Protein AF-A0A8H5NV91-F1 (afdb_monomer_lite)

InterPro domains:
  IPR046497 Domain of unknown function DUF6590 [PF20233] (228-285)

pLDDT: mean 72.72, std 14.5, range [35.34, 96.5]

Organism: Gibberella subglutinans (NCBI:txid42677)

Sequence (293 aa):
MDPLVAHYLVSAKGTTKQQRRLHEEIRGCEDMLLQLKDILENERPDPTRALRISLLEGPHSPFKRFETLFESIKVKLDPKKGVTNVFSSLAWPFNEKDVNELISAIQREKDLLQLALENDSRHPLKGFIQTAEENHKRLIELMQNLKHDSDHQKDQLKRLSTSLQTTQDIVFGSLDNLGNAQTADQRRKILDWITPMNFTSDQEDHLKRLQPGTGQWLLESDQFQGWVRGSEPELGLAPIRVALHEPDDIIREESRVNYSRLVTVEYNIKVLSIGRVLSEDWDIVTDAVDKYW

Structure (mmCIF, N/CA/C/O backbone):
data_AF-A0A8H5NV91-F1
#
_entry.id   AF-A0A8H5NV91-F1
#
loop_
_atom_site.group_PDB
_atom_site.id
_atom_site.type_symbol
_atom_site.label_atom_id
_atom_site.label_alt_id
_atom_site.label_comp_id
_atom_site.label_asym_id
_atom_site.label_entity_id
_atom_site.label_seq_id
_atom_site.pdbx_PDB_ins_code
_atom_site.Cartn_x
_atom_site.Cartn_y
_atom_site.Cartn_z
_atom_site.occupancy
_atom_site.B_iso_or_equiv
_atom_site.auth_seq_id
_atom_site.auth_comp_id
_atom_site.auth_asym_id
_atom_site.auth_atom_id
_atom_site.pdbx_PDB_model_num
ATOM 1 N N . MET A 1 1 ? 17.818 -9.021 -45.376 1.00 44.22 1 MET A N 1
ATOM 2 C CA . MET A 1 1 ? 16.644 -8.958 -44.475 1.00 44.22 1 MET A CA 1
ATOM 3 C C . MET A 1 1 ? 15.641 -10.032 -44.867 1.00 44.22 1 MET A C 1
ATOM 5 O O . MET A 1 1 ? 15.599 -10.385 -46.037 1.00 44.22 1 MET A O 1
ATOM 9 N N . ASP A 1 2 ? 14.866 -10.558 -43.917 1.00 40.88 2 ASP A N 1
ATOM 10 C CA . ASP A 1 2 ? 13.765 -11.484 -44.217 1.00 40.88 2 ASP A CA 1
ATOM 11 C C . ASP A 1 2 ? 12.698 -10.730 -45.047 1.00 40.88 2 ASP A C 1
ATOM 13 O O . ASP A 1 2 ? 12.225 -9.682 -44.589 1.00 40.88 2 ASP A O 1
ATOM 17 N N . PRO A 1 3 ? 12.343 -11.172 -46.271 1.00 47.53 3 PRO A N 1
ATOM 18 C CA . PRO A 1 3 ? 11.404 -10.462 -47.153 1.00 47.53 3 PRO A CA 1
ATOM 19 C C . PRO A 1 3 ? 10.033 -10.212 -46.508 1.00 47.53 3 PRO A C 1
ATOM 21 O O . PRO A 1 3 ? 9.326 -9.278 -46.890 1.00 47.53 3 PRO A O 1
ATOM 24 N N . LEU A 1 4 ? 9.687 -10.988 -45.478 1.00 43.22 4 LEU A N 1
ATOM 25 C CA . LEU A 1 4 ? 8.492 -10.796 -44.661 1.00 43.22 4 LEU A CA 1
ATOM 26 C C . LEU A 1 4 ? 8.507 -9.486 -43.861 1.00 43.22 4 LEU A C 1
ATOM 28 O O . LEU A 1 4 ? 7.471 -8.834 -43.759 1.00 43.22 4 LEU A O 1
ATOM 32 N N . VAL A 1 5 ? 9.664 -9.054 -43.348 1.00 48.56 5 VAL A N 1
ATOM 33 C CA . VAL A 1 5 ? 9.791 -7.808 -42.568 1.00 48.56 5 VAL A CA 1
ATOM 34 C C . VAL A 1 5 ? 9.630 -6.589 -43.476 1.00 48.56 5 VAL A C 1
ATOM 36 O O . VAL A 1 5 ? 8.899 -5.660 -43.140 1.00 48.56 5 VAL A O 1
ATOM 39 N N . ALA A 1 6 ? 10.241 -6.616 -44.664 1.00 51.38 6 ALA A N 1
ATOM 40 C CA . ALA A 1 6 ? 10.090 -5.557 -45.661 1.00 51.38 6 ALA A CA 1
ATOM 41 C C . ALA A 1 6 ? 8.644 -5.467 -46.181 1.00 51.38 6 ALA A C 1
ATOM 43 O O . ALA A 1 6 ? 8.077 -4.379 -46.262 1.00 51.38 6 ALA A O 1
ATOM 44 N N . HIS A 1 7 ? 8.007 -6.611 -46.459 1.00 52.12 7 HIS A N 1
ATOM 45 C CA . HIS A 1 7 ? 6.606 -6.644 -46.873 1.00 52.12 7 HIS A CA 1
ATOM 46 C C . HIS A 1 7 ? 5.677 -6.121 -45.768 1.00 52.12 7 HIS A C 1
ATOM 48 O O . HIS A 1 7 ? 4.779 -5.330 -46.054 1.00 52.12 7 HIS A O 1
ATOM 54 N N . TYR A 1 8 ? 5.911 -6.492 -44.504 1.00 52.88 8 TYR A N 1
ATOM 55 C CA . TYR A 1 8 ? 5.124 -6.031 -43.353 1.00 52.88 8 TYR A CA 1
ATOM 56 C C . TYR A 1 8 ? 5.252 -4.515 -43.116 1.00 52.88 8 TYR A C 1
ATOM 58 O O . TYR A 1 8 ? 4.252 -3.850 -42.852 1.00 52.88 8 TYR A O 1
ATOM 66 N N . LEU A 1 9 ? 6.446 -3.938 -43.307 1.00 52.91 9 LEU A N 1
ATOM 67 C CA . LEU A 1 9 ? 6.667 -2.485 -43.238 1.00 52.91 9 LEU A CA 1
ATOM 68 C C . LEU A 1 9 ? 5.925 -1.709 -44.340 1.00 52.91 9 LEU A C 1
ATOM 70 O O . LEU A 1 9 ? 5.506 -0.576 -44.116 1.00 52.91 9 LEU A O 1
ATOM 74 N N . VAL A 1 10 ? 5.743 -2.314 -45.517 1.00 53.94 10 VAL A N 1
ATOM 75 C CA . VAL A 1 10 ? 5.060 -1.694 -46.666 1.00 53.94 10 VAL A CA 1
ATOM 76 C C . VAL A 1 10 ? 3.535 -1.865 -46.608 1.00 53.94 10 VAL A C 1
ATOM 78 O O . VAL A 1 10 ? 2.805 -1.009 -47.104 1.00 53.94 10 VAL A O 1
ATOM 81 N N . SER A 1 11 ? 3.036 -2.948 -46.001 1.00 49.34 11 SER A N 1
ATOM 82 C CA . SER A 1 11 ? 1.611 -3.327 -46.026 1.00 49.34 11 SER A CA 1
ATOM 83 C C . SER A 1 11 ? 0.806 -2.945 -44.771 1.00 49.34 11 SER A C 1
ATOM 85 O O . SER A 1 11 ? -0.414 -3.132 -44.750 1.00 49.34 11 SER A O 1
ATOM 87 N N . ALA A 1 12 ? 1.435 -2.346 -43.751 1.00 52.53 12 ALA A N 1
ATOM 88 C CA . ALA A 1 12 ? 0.741 -1.844 -42.566 1.00 52.53 12 ALA A CA 1
ATOM 89 C C . ALA A 1 12 ? -0.186 -0.649 -42.899 1.00 52.53 12 ALA A C 1
ATOM 91 O O . ALA A 1 12 ? 0.246 0.402 -43.375 1.00 52.53 12 ALA A O 1
ATOM 92 N N . LYS A 1 13 ? -1.495 -0.801 -42.658 1.00 44.31 13 LYS A N 1
ATOM 93 C CA . LYS A 1 13 ? -2.518 0.190 -43.031 1.00 44.31 13 LYS A CA 1
ATOM 94 C C . LYS A 1 13 ? -2.582 1.324 -41.997 1.00 44.31 13 LYS A C 1
ATOM 96 O O . LYS A 1 13 ? -3.138 1.148 -40.919 1.00 44.31 13 LYS A O 1
ATOM 101 N N . GLY A 1 14 ? -2.030 2.486 -42.354 1.00 50.19 14 GLY A N 1
ATOM 102 C CA . GLY A 1 14 ? -2.015 3.702 -41.527 1.00 50.19 14 GLY A CA 1
ATOM 103 C C . GLY A 1 14 ? -0.612 4.292 -41.391 1.00 50.19 14 GLY A C 1
ATOM 104 O O . GLY A 1 14 ? -0.060 4.336 -40.297 1.00 50.19 14 GLY A O 1
ATOM 105 N N . THR A 1 15 ? -0.010 4.718 -42.504 1.00 52.94 15 THR A N 1
ATOM 106 C CA . THR A 1 15 ? 1.366 5.230 -42.516 1.00 52.94 15 THR A CA 1
ATOM 107 C C . THR A 1 15 ? 1.470 6.600 -41.862 1.00 52.94 15 THR A C 1
ATOM 109 O O . THR A 1 15 ? 1.206 7.628 -42.490 1.00 52.94 15 THR A O 1
ATOM 112 N N . THR A 1 16 ? 1.939 6.627 -40.617 1.00 67.44 16 THR A N 1
ATOM 113 C CA . THR A 1 16 ? 2.596 7.811 -40.070 1.00 67.44 16 THR A CA 1
ATOM 114 C C . THR A 1 16 ? 3.878 8.033 -40.879 1.00 67.44 16 THR A C 1
ATOM 116 O O . THR A 1 16 ? 4.630 7.100 -41.155 1.00 67.44 16 THR A O 1
ATOM 119 N N . LYS A 1 17 ? 4.144 9.273 -41.304 1.00 70.88 17 LYS A N 1
ATOM 120 C CA . LYS A 1 17 ? 5.344 9.704 -42.059 1.00 70.88 17 LYS A CA 1
ATOM 121 C C . LYS A 1 17 ? 6.667 9.090 -41.544 1.00 70.88 17 LYS A C 1
ATOM 123 O O . LYS A 1 17 ? 7.603 8.887 -42.310 1.00 70.88 17 LYS A O 1
ATOM 128 N N . GLN A 1 18 ? 6.717 8.771 -40.254 1.00 67.31 18 GLN A N 1
ATOM 129 C CA . GLN A 1 18 ? 7.830 8.150 -39.538 1.00 67.31 18 GLN A CA 1
ATOM 130 C C . GLN A 1 18 ? 8.119 6.697 -39.940 1.00 67.31 18 GLN A C 1
ATOM 132 O O . GLN A 1 18 ? 9.285 6.332 -40.030 1.00 67.31 18 GLN A O 1
ATOM 137 N N . GLN A 1 19 ? 7.100 5.883 -40.233 1.00 70.19 19 GLN A N 1
ATOM 138 C CA . GLN A 1 19 ? 7.288 4.497 -40.690 1.00 70.19 19 GLN A CA 1
ATOM 139 C C . GLN A 1 19 ? 8.027 4.448 -42.027 1.00 70.19 19 GLN A C 1
ATOM 141 O O . GLN A 1 19 ? 8.980 3.691 -42.196 1.00 70.19 19 GLN A O 1
ATOM 146 N N . ARG A 1 20 ? 7.615 5.315 -42.963 1.00 74.25 20 ARG A N 1
ATOM 147 C CA . ARG A 1 20 ? 8.262 5.451 -44.271 1.00 74.25 20 ARG A CA 1
ATOM 148 C C . ARG A 1 20 ? 9.712 5.898 -44.121 1.00 74.25 20 ARG A C 1
ATOM 150 O O . ARG A 1 20 ? 10.588 5.289 -44.718 1.00 74.25 20 ARG A O 1
ATOM 157 N N . ARG A 1 21 ? 9.956 6.902 -43.274 1.00 75.75 21 ARG A N 1
ATOM 158 C CA . ARG A 1 21 ? 11.303 7.411 -43.005 1.00 75.75 21 ARG A CA 1
ATOM 159 C C . ARG A 1 21 ? 12.211 6.335 -42.407 1.00 75.75 21 ARG A C 1
ATOM 161 O O . ARG A 1 21 ? 13.325 6.163 -42.872 1.00 75.75 21 ARG A O 1
ATOM 168 N N . LEU A 1 22 ? 11.731 5.568 -41.427 1.00 76.69 22 LEU A N 1
ATOM 169 C CA . LEU A 1 22 ? 12.494 4.452 -40.860 1.00 76.69 22 LEU A CA 1
ATOM 170 C C . LEU A 1 22 ? 12.813 3.388 -41.923 1.00 76.69 22 LEU A C 1
ATOM 172 O O . LEU A 1 22 ? 13.935 2.903 -41.983 1.00 76.69 22 LEU A O 1
ATOM 176 N N . HIS A 1 23 ? 11.854 3.049 -42.785 1.00 74.62 23 HIS A N 1
ATOM 177 C CA . HIS A 1 23 ? 12.073 2.097 -43.875 1.00 74.62 23 HIS A CA 1
ATOM 178 C C . HIS A 1 23 ? 13.105 2.596 -44.903 1.00 74.62 23 HIS A C 1
ATOM 180 O O . HIS A 1 23 ? 13.973 1.831 -45.317 1.00 74.62 23 HIS A O 1
ATOM 186 N N . GLU A 1 24 ? 13.050 3.876 -45.279 1.00 78.75 24 GLU A N 1
ATOM 187 C CA . GLU A 1 24 ? 14.053 4.522 -46.138 1.00 78.75 24 GLU A CA 1
ATOM 188 C C . GLU A 1 24 ? 15.449 4.477 -45.501 1.00 78.75 24 GLU A C 1
ATOM 190 O O . GLU A 1 24 ? 16.426 4.151 -46.176 1.00 78.75 24 GLU A O 1
ATOM 195 N N . GLU A 1 25 ? 15.544 4.707 -44.188 1.00 80.06 25 GLU A N 1
ATOM 196 C CA . GLU A 1 25 ? 16.813 4.600 -43.473 1.00 80.06 25 GLU A CA 1
ATOM 197 C C . GLU A 1 25 ? 17.365 3.173 -43.477 1.00 80.06 25 GLU A C 1
ATOM 199 O O . GLU A 1 25 ? 18.541 2.970 -43.776 1.00 80.06 25 GLU A O 1
ATOM 204 N N . ILE A 1 26 ? 16.526 2.173 -43.213 1.00 78.38 26 ILE A N 1
ATOM 205 C CA . ILE A 1 26 ? 16.949 0.769 -43.223 1.00 78.38 26 ILE A CA 1
ATOM 206 C C . ILE A 1 26 ? 17.407 0.343 -44.625 1.00 78.38 26 ILE A C 1
ATOM 208 O O . ILE A 1 26 ? 18.436 -0.317 -44.761 1.00 78.38 26 ILE A O 1
ATOM 212 N N . ARG A 1 27 ? 16.698 0.772 -45.674 1.00 77.31 27 ARG A N 1
ATOM 213 C CA . ARG A 1 27 ? 17.100 0.520 -47.063 1.00 77.31 27 ARG A CA 1
ATOM 214 C C . ARG A 1 27 ? 18.440 1.177 -47.394 1.00 77.31 27 ARG A C 1
ATOM 216 O O . ARG A 1 27 ? 19.311 0.535 -47.965 1.00 77.31 27 ARG A O 1
ATOM 223 N N . GLY A 1 28 ? 18.649 2.418 -46.956 1.00 79.12 28 GLY A N 1
ATOM 224 C CA . GLY A 1 28 ? 19.933 3.092 -47.137 1.00 79.12 28 GLY A CA 1
ATOM 225 C C . GLY A 1 28 ? 21.098 2.391 -46.422 1.00 79.12 28 GLY A C 1
ATOM 226 O O . GLY A 1 28 ? 22.226 2.474 -46.894 1.00 79.12 28 GLY A O 1
ATOM 227 N N . CYS A 1 29 ? 20.857 1.679 -45.310 1.00 76.06 29 CYS A N 1
ATOM 228 C CA . CYS A 1 29 ? 21.885 0.824 -44.700 1.00 76.06 29 CYS A CA 1
ATOM 229 C C . CYS A 1 29 ? 22.254 -0.344 -45.611 1.00 76.06 29 CYS A C 1
ATOM 231 O O . CYS A 1 29 ? 23.432 -0.641 -45.768 1.00 76.06 29 CYS A O 1
ATOM 233 N N . GLU A 1 30 ? 21.260 -1.012 -46.194 1.00 77.19 30 GLU A N 1
ATOM 234 C CA . GLU A 1 30 ? 21.478 -2.136 -47.106 1.00 77.19 30 GLU A CA 1
ATOM 235 C C . GLU A 1 30 ? 22.304 -1.709 -48.324 1.00 77.19 30 GLU A C 1
ATOM 237 O O . GLU A 1 30 ? 23.299 -2.360 -48.644 1.00 77.19 30 GLU A O 1
ATOM 242 N N . ASP A 1 31 ? 21.974 -0.561 -48.921 1.00 77.81 31 ASP A N 1
ATOM 243 C CA . ASP A 1 31 ? 22.723 0.002 -50.047 1.00 77.81 31 ASP A CA 1
ATOM 244 C C . ASP A 1 31 ? 24.189 0.304 -49.671 1.00 77.81 31 ASP A C 1
ATOM 246 O O . ASP A 1 31 ? 25.101 0.001 -50.443 1.00 77.81 31 ASP A O 1
ATOM 250 N N . MET A 1 32 ? 24.445 0.847 -48.473 1.00 75.50 32 MET A N 1
ATOM 251 C CA . MET A 1 32 ? 25.809 1.100 -47.981 1.00 75.50 32 MET A CA 1
ATOM 252 C C . MET A 1 32 ? 26.585 -0.188 -47.698 1.00 75.50 32 MET A C 1
ATOM 254 O O . MET A 1 32 ? 27.774 -0.263 -47.996 1.00 75.50 32 MET A O 1
ATOM 258 N N . LEU A 1 33 ? 25.934 -1.211 -47.139 1.00 76.06 33 LEU A N 1
ATOM 259 C CA . LEU A 1 33 ? 26.566 -2.505 -46.875 1.00 76.06 33 LEU A CA 1
ATOM 260 C C . LEU A 1 33 ? 26.937 -3.223 -48.177 1.00 76.06 33 LEU A C 1
ATOM 262 O O . LEU A 1 33 ? 27.998 -3.841 -48.251 1.00 76.06 33 LEU A O 1
ATOM 266 N N . LEU A 1 34 ? 26.100 -3.111 -49.211 1.00 75.38 34 LEU A N 1
ATOM 267 C CA . LEU A 1 34 ? 26.392 -3.645 -50.540 1.00 75.38 34 LEU A CA 1
ATOM 268 C C . LEU A 1 34 ? 27.565 -2.915 -51.203 1.00 75.38 34 LEU A C 1
ATOM 270 O O . LEU A 1 34 ? 28.449 -3.571 -51.747 1.00 75.38 34 LEU A O 1
ATOM 274 N N . GLN A 1 35 ? 27.618 -1.584 -51.101 1.00 76.12 35 GLN A N 1
ATOM 275 C CA . GLN A 1 35 ? 28.760 -0.797 -51.584 1.00 76.12 35 GLN A CA 1
ATOM 276 C C . GLN A 1 35 ? 30.052 -1.152 -50.841 1.00 76.12 35 GLN A C 1
ATOM 278 O O . GLN A 1 35 ? 31.093 -1.352 -51.461 1.00 76.12 35 GLN A O 1
ATOM 283 N N . LEU A 1 36 ? 29.985 -1.276 -49.515 1.00 72.56 36 LEU A N 1
ATOM 284 C CA . LEU A 1 36 ? 31.126 -1.653 -48.685 1.00 72.56 36 LEU A CA 1
ATOM 285 C C . LEU A 1 36 ? 31.631 -3.057 -49.030 1.00 72.56 36 LEU A C 1
ATOM 287 O O . LEU A 1 36 ? 32.837 -3.270 -49.105 1.00 72.56 36 LEU A O 1
ATOM 291 N N . LYS A 1 37 ? 30.720 -4.002 -49.278 1.00 73.69 37 LYS A N 1
ATOM 292 C CA . LYS A 1 37 ? 31.063 -5.348 -49.737 1.00 73.69 37 LYS A CA 1
ATOM 293 C C . LYS A 1 37 ? 31.785 -5.314 -51.087 1.00 73.69 37 LYS A C 1
ATOM 295 O O . LYS A 1 37 ? 32.852 -5.906 -51.193 1.00 73.69 37 LYS A O 1
ATOM 300 N N . ASP A 1 38 ? 31.245 -4.599 -52.074 1.00 73.06 38 ASP A N 1
ATOM 301 C CA . ASP A 1 38 ? 31.856 -4.477 -53.406 1.00 73.06 38 ASP A CA 1
ATOM 302 C C . ASP A 1 38 ? 33.261 -3.857 -53.332 1.00 73.06 38 ASP A C 1
ATOM 304 O O . ASP A 1 38 ? 34.212 -4.352 -53.936 1.00 73.06 38 ASP A O 1
ATOM 308 N N . ILE A 1 39 ? 33.431 -2.828 -52.499 1.00 69.62 39 ILE A N 1
ATOM 309 C CA . ILE A 1 39 ? 34.735 -2.207 -52.261 1.00 69.62 39 ILE A CA 1
ATOM 310 C C . ILE A 1 39 ? 35.693 -3.197 -51.594 1.00 69.62 39 ILE A C 1
ATOM 312 O O . ILE A 1 39 ? 36.800 -3.387 -52.086 1.00 69.62 39 ILE A O 1
ATOM 316 N N . LEU A 1 40 ? 35.280 -3.887 -50.529 1.00 67.69 40 LEU A N 1
ATOM 317 C CA . LEU A 1 40 ? 36.135 -4.845 -49.819 1.00 67.69 40 LEU A CA 1
ATOM 318 C C . LEU A 1 40 ? 36.492 -6.086 -50.652 1.00 67.69 40 LEU A C 1
ATOM 320 O O . LEU A 1 40 ? 37.543 -6.687 -50.408 1.00 67.69 40 LEU A O 1
ATOM 324 N N . GLU A 1 41 ? 35.646 -6.486 -51.603 1.00 70.25 41 GLU A N 1
ATOM 325 C CA . GLU A 1 41 ? 35.895 -7.595 -52.534 1.00 70.25 41 GLU A CA 1
ATOM 326 C C . GLU A 1 41 ? 36.870 -7.194 -53.655 1.00 70.25 41 GLU A C 1
ATOM 328 O O . GLU A 1 41 ? 37.726 -7.998 -54.033 1.00 70.25 41 GLU A O 1
ATOM 333 N N . ASN A 1 42 ? 36.807 -5.942 -54.122 1.00 67.31 42 ASN A N 1
ATOM 334 C CA . ASN A 1 42 ? 37.637 -5.424 -55.216 1.00 67.31 42 ASN A CA 1
ATOM 335 C C . ASN A 1 42 ? 38.927 -4.702 -54.751 1.00 67.31 42 ASN A C 1
ATOM 337 O O . ASN A 1 42 ? 39.807 -4.408 -55.568 1.00 67.31 42 ASN A O 1
ATOM 341 N N . GLU A 1 43 ? 39.081 -4.413 -53.453 1.00 66.19 43 GLU A N 1
ATOM 342 C CA . GLU A 1 43 ? 40.234 -3.701 -52.882 1.00 66.19 43 GLU A CA 1
ATOM 343 C C . GLU A 1 43 ? 41.466 -4.615 -52.714 1.00 66.19 43 GLU A C 1
ATOM 345 O O . GLU A 1 43 ? 41.403 -5.734 -52.188 1.00 66.19 43 GLU A O 1
ATOM 350 N N . ARG A 1 44 ? 42.644 -4.130 -53.134 1.00 64.06 44 ARG A N 1
ATOM 351 C CA . ARG A 1 44 ? 43.904 -4.881 -52.999 1.00 64.06 44 ARG A CA 1
ATOM 352 C C . ARG A 1 44 ? 44.231 -5.125 -51.517 1.00 64.06 44 ARG A C 1
ATOM 354 O O . ARG A 1 44 ? 43.982 -4.256 -50.687 1.00 64.06 44 ARG A O 1
ATOM 361 N N . PRO A 1 45 ? 44.799 -6.287 -51.156 1.00 64.31 45 PRO A N 1
ATOM 362 C CA . PRO A 1 45 ? 45.235 -6.540 -49.788 1.00 64.31 45 PRO A CA 1
ATOM 363 C C . PRO A 1 45 ? 46.386 -5.594 -49.405 1.00 64.31 45 PRO A C 1
ATOM 365 O O . PRO A 1 45 ? 47.520 -5.779 -49.835 1.00 64.31 45 PRO A O 1
ATOM 368 N N . ASP A 1 46 ? 46.074 -4.579 -48.599 1.00 64.62 46 ASP A N 1
ATOM 369 C CA . ASP A 1 46 ? 47.017 -3.662 -47.946 1.00 64.62 46 ASP A CA 1
ATOM 370 C C . ASP A 1 46 ? 46.791 -3.710 -46.419 1.00 64.62 46 ASP A C 1
ATOM 372 O O . ASP A 1 46 ? 45.655 -3.929 -45.986 1.00 64.62 46 ASP A O 1
ATOM 376 N N . PRO A 1 47 ? 47.808 -3.504 -45.560 1.00 64.56 47 PRO A N 1
ATOM 377 C CA . PRO A 1 47 ? 47.641 -3.351 -44.111 1.00 64.56 47 PRO A CA 1
ATOM 378 C C . PRO A 1 47 ? 46.497 -2.418 -43.672 1.00 64.56 47 PRO A C 1
ATOM 380 O O . PRO A 1 47 ? 45.883 -2.662 -42.632 1.00 64.56 47 PRO A O 1
ATOM 383 N N . THR A 1 48 ? 46.143 -1.400 -44.464 1.00 63.22 48 THR A N 1
ATOM 384 C CA . THR A 1 48 ? 44.983 -0.535 -44.188 1.00 63.22 48 THR A CA 1
ATOM 385 C C . THR A 1 48 ? 43.649 -1.282 -44.320 1.00 63.22 48 THR A C 1
ATOM 387 O O . THR A 1 48 ? 42.743 -1.053 -43.521 1.00 63.22 48 THR A O 1
ATOM 390 N N . ARG A 1 49 ? 43.540 -2.229 -45.263 1.00 68.38 49 ARG A N 1
ATOM 391 C CA . ARG A 1 49 ? 42.363 -3.094 -45.458 1.00 68.38 49 ARG A CA 1
ATOM 392 C C . ARG A 1 49 ? 42.165 -4.039 -44.275 1.00 68.38 49 ARG A C 1
ATOM 394 O O . ARG A 1 49 ? 41.056 -4.150 -43.763 1.00 68.38 49 ARG A O 1
ATOM 401 N N . ALA A 1 50 ? 43.236 -4.669 -43.788 1.00 67.19 50 ALA A N 1
ATOM 402 C CA . ALA A 1 50 ? 43.165 -5.552 -42.618 1.00 67.19 50 ALA A CA 1
ATOM 403 C C . ALA A 1 50 ? 42.705 -4.799 -41.355 1.00 67.19 50 ALA A C 1
ATOM 405 O O . ALA A 1 50 ? 41.874 -5.299 -40.596 1.00 67.19 50 ALA A O 1
ATOM 406 N N . LEU A 1 51 ? 43.183 -3.562 -41.166 1.00 65.62 51 LEU A N 1
ATOM 407 C CA . LEU A 1 51 ? 42.753 -2.701 -40.065 1.00 65.62 51 LEU A CA 1
ATOM 408 C C . LEU A 1 51 ? 41.272 -2.301 -40.194 1.00 65.62 51 LEU A C 1
ATOM 410 O O . LEU A 1 51 ? 40.539 -2.383 -39.210 1.00 65.62 51 LEU A O 1
ATOM 414 N N . ARG A 1 52 ? 40.812 -1.931 -41.400 1.00 67.56 52 ARG A N 1
ATOM 415 C CA . ARG A 1 52 ? 39.395 -1.631 -41.684 1.00 67.56 52 ARG A CA 1
ATOM 416 C C . ARG A 1 52 ? 38.489 -2.818 -41.375 1.00 67.56 52 ARG A C 1
ATOM 418 O O . ARG A 1 52 ? 37.506 -2.645 -40.666 1.00 67.56 52 ARG A O 1
ATOM 425 N N . ILE A 1 53 ? 38.850 -4.018 -41.830 1.00 72.19 53 ILE A N 1
ATOM 426 C CA . ILE A 1 53 ? 38.089 -5.246 -41.552 1.00 72.19 53 ILE A CA 1
ATOM 427 C C . ILE A 1 53 ? 38.021 -5.497 -40.039 1.00 72.19 53 ILE A C 1
ATOM 429 O O . ILE A 1 53 ? 36.935 -5.687 -39.501 1.00 72.19 53 ILE A O 1
ATOM 433 N N . SER A 1 54 ? 39.139 -5.367 -39.315 1.00 71.12 54 SER A N 1
ATOM 434 C CA . SER A 1 54 ? 39.139 -5.534 -37.851 1.00 71.12 54 SER A CA 1
ATOM 435 C C . SER A 1 54 ? 38.268 -4.502 -37.110 1.00 71.12 54 SER A C 1
ATOM 437 O O . SER A 1 54 ? 37.639 -4.826 -36.103 1.00 71.12 54 SER A O 1
ATOM 439 N N . LEU A 1 55 ? 38.187 -3.268 -37.625 1.00 71.00 55 LEU A N 1
ATOM 440 C CA . LEU A 1 55 ? 37.360 -2.190 -37.075 1.00 71.00 55 LEU A CA 1
ATOM 441 C C . LEU A 1 55 ? 35.864 -2.415 -37.355 1.00 71.00 55 LEU A C 1
ATOM 443 O O . LEU A 1 55 ? 35.012 -2.072 -36.533 1.00 71.00 55 LEU A O 1
ATOM 447 N N . LEU A 1 56 ? 35.555 -3.015 -38.505 1.00 71.81 56 LEU A N 1
ATOM 448 C CA . LEU A 1 56 ? 34.204 -3.355 -38.937 1.00 71.81 56 LEU A CA 1
ATOM 449 C C . LEU A 1 56 ? 33.669 -4.645 -38.296 1.00 71.81 56 LEU A C 1
ATOM 451 O O . LEU A 1 56 ? 32.459 -4.777 -38.169 1.00 71.81 56 LEU A O 1
ATOM 455 N N . GLU A 1 57 ? 34.525 -5.563 -37.841 1.00 74.62 57 GLU A N 1
ATOM 456 C CA . GLU A 1 57 ? 34.110 -6.866 -37.284 1.00 74.62 57 GLU A CA 1
ATOM 457 C C . GLU A 1 57 ? 34.249 -6.983 -35.752 1.00 74.62 57 GLU A C 1
ATOM 459 O O . GLU A 1 57 ? 33.791 -7.957 -35.155 1.00 74.62 57 GLU A O 1
ATOM 464 N N . GLY A 1 58 ? 34.843 -5.993 -35.079 1.00 73.62 58 GLY A N 1
ATOM 465 C CA . GLY A 1 58 ? 35.066 -6.025 -33.629 1.00 73.62 58 GLY A CA 1
ATOM 466 C C . GLY A 1 58 ? 33.794 -6.075 -32.747 1.00 73.62 58 GLY A C 1
ATOM 467 O O . GLY A 1 58 ? 32.683 -5.810 -33.213 1.00 73.62 58 GLY A O 1
ATOM 468 N N . PRO A 1 59 ? 33.935 -6.334 -31.427 1.00 62.97 59 PRO A N 1
ATOM 469 C CA . PRO A 1 59 ? 32.812 -6.452 -30.476 1.00 62.97 59 PRO A CA 1
ATOM 470 C C . PRO A 1 59 ? 31.957 -5.182 -30.345 1.00 62.97 59 PRO A C 1
ATOM 472 O O . PRO A 1 59 ? 30.778 -5.241 -30.004 1.00 62.97 59 PRO A O 1
ATOM 475 N N . HIS A 1 60 ? 32.562 -4.030 -30.637 1.00 62.78 60 HIS A N 1
ATOM 476 C CA . HIS A 1 60 ? 31.923 -2.717 -30.693 1.00 62.78 60 HIS A CA 1
ATOM 477 C C . HIS A 1 60 ? 31.986 -2.151 -32.112 1.00 62.78 60 HIS A C 1
ATOM 479 O O . HIS A 1 60 ? 32.218 -0.960 -32.305 1.00 62.78 60 HIS A O 1
ATOM 485 N N . SER A 1 61 ? 31.847 -3.003 -33.120 1.00 75.06 61 SER A N 1
ATOM 486 C CA . SER A 1 61 ? 31.813 -2.563 -34.506 1.00 75.06 61 SER A CA 1
ATOM 487 C C . SER A 1 61 ? 30.449 -1.990 -34.898 1.00 75.06 61 SER A C 1
ATOM 489 O O . SER A 1 61 ? 29.428 -2.325 -34.284 1.00 75.06 61 SER A O 1
ATOM 491 N N . PRO A 1 62 ? 30.403 -1.173 -35.964 1.00 73.44 62 PRO A N 1
ATOM 492 C CA . PRO A 1 62 ? 29.150 -0.758 -36.585 1.00 73.44 62 PRO A CA 1
ATOM 493 C C . PRO A 1 62 ? 28.270 -1.950 -36.970 1.00 73.44 62 PRO A C 1
ATOM 495 O O . PRO A 1 62 ? 27.063 -1.901 -36.761 1.00 73.44 62 PRO A O 1
ATOM 498 N N . PHE A 1 63 ? 28.852 -3.060 -37.448 1.00 78.50 63 PHE A N 1
ATOM 499 C CA . PHE A 1 63 ? 28.089 -4.264 -37.793 1.00 78.50 63 PHE A CA 1
ATOM 500 C C . PHE A 1 63 ? 27.421 -4.899 -36.575 1.00 78.50 63 PHE A C 1
ATOM 502 O O . PHE A 1 63 ? 26.224 -5.181 -36.626 1.00 78.50 63 PHE A O 1
ATOM 509 N N . LYS A 1 64 ? 28.137 -5.052 -35.451 1.00 78.38 64 LYS A N 1
ATOM 510 C CA . LYS A 1 64 ? 27.541 -5.606 -34.225 1.00 78.38 64 LYS A CA 1
ATOM 511 C C . LYS A 1 64 ? 26.461 -4.688 -33.645 1.00 78.38 64 LYS A C 1
ATOM 513 O O . LYS A 1 64 ? 25.452 -5.167 -33.119 1.00 78.38 64 LYS A O 1
ATOM 518 N N . ARG A 1 65 ? 26.634 -3.366 -33.762 1.00 76.75 65 ARG A N 1
ATOM 519 C CA . ARG A 1 65 ? 25.621 -2.386 -33.342 1.00 76.75 65 ARG A CA 1
ATOM 520 C C . ARG A 1 65 ? 24.392 -2.399 -34.251 1.00 76.75 65 ARG A C 1
ATOM 522 O O . ARG A 1 65 ? 23.285 -2.406 -33.721 1.00 76.75 65 ARG A O 1
ATOM 529 N N . PHE A 1 66 ? 24.556 -2.507 -35.571 1.00 76.94 66 PHE A N 1
ATO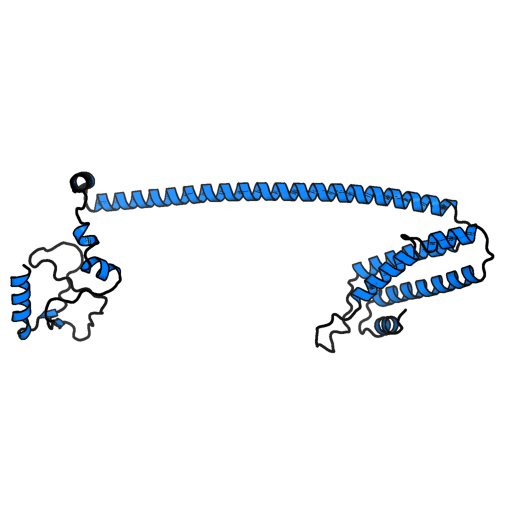M 530 C CA . PHE A 1 66 ? 23.440 -2.718 -36.499 1.00 76.94 66 PHE A CA 1
ATOM 531 C C . PHE A 1 66 ? 22.700 -4.023 -36.222 1.00 76.94 66 PHE A C 1
ATOM 533 O O . PHE A 1 66 ? 21.477 -4.016 -36.167 1.00 76.94 66 PHE A O 1
ATOM 540 N N . GLU A 1 67 ? 23.413 -5.123 -35.989 1.00 75.94 67 GLU A N 1
ATOM 541 C CA . GLU A 1 67 ? 22.810 -6.413 -35.646 1.00 75.94 67 GLU A CA 1
ATOM 542 C C . GLU A 1 67 ? 21.965 -6.305 -34.369 1.00 75.94 67 GLU A C 1
ATOM 544 O O . GLU A 1 67 ? 20.806 -6.709 -34.354 1.00 75.94 67 GLU A O 1
ATOM 549 N N . THR A 1 68 ? 22.500 -5.668 -33.324 1.00 76.94 68 THR A N 1
ATOM 550 C CA . THR A 1 68 ? 21.782 -5.457 -32.055 1.00 76.94 68 THR A CA 1
ATOM 551 C C . THR A 1 68 ? 20.558 -4.551 -32.238 1.00 76.94 68 THR A C 1
ATOM 553 O O . THR A 1 68 ? 19.487 -4.826 -31.693 1.00 76.94 68 THR A O 1
ATOM 556 N N . LEU A 1 69 ? 20.688 -3.481 -33.030 1.00 76.69 69 LEU A N 1
ATOM 557 C CA . LEU A 1 69 ? 19.588 -2.569 -33.347 1.00 76.69 69 LEU A CA 1
ATOM 558 C C . LEU A 1 69 ? 18.496 -3.268 -34.166 1.00 76.69 69 LEU A C 1
ATOM 560 O O . LEU A 1 69 ? 17.322 -3.176 -33.808 1.00 76.69 69 LEU A O 1
ATOM 564 N N . PHE A 1 70 ? 18.853 -4.004 -35.218 1.00 76.38 70 PHE A N 1
ATOM 565 C CA . PHE A 1 70 ? 17.892 -4.736 -36.043 1.00 76.38 70 PHE A CA 1
ATOM 566 C C . PHE A 1 70 ? 17.228 -5.879 -35.285 1.00 76.38 70 PHE A C 1
ATOM 568 O O . PHE A 1 70 ? 16.028 -6.083 -35.456 1.00 76.38 70 PHE A O 1
ATOM 575 N N . GLU A 1 71 ? 17.943 -6.556 -34.387 1.00 77.38 71 GLU A N 1
ATOM 576 C CA . GLU A 1 71 ? 17.344 -7.560 -33.510 1.00 77.38 71 GLU A CA 1
ATOM 577 C C . GLU A 1 71 ? 16.341 -6.911 -32.546 1.00 77.38 71 GLU A C 1
ATOM 579 O O . GLU A 1 71 ? 15.232 -7.411 -32.376 1.00 77.38 71 GLU A O 1
ATOM 584 N N . SER A 1 72 ? 16.650 -5.730 -31.998 1.00 72.88 72 SER A N 1
ATOM 585 C CA . SER A 1 72 ? 15.702 -4.985 -31.156 1.00 72.88 72 SER A CA 1
ATOM 586 C C . SER A 1 72 ? 14.440 -4.543 -31.918 1.00 72.88 72 SER A C 1
ATOM 588 O O . SER A 1 72 ? 13.336 -4.586 -31.369 1.00 72.88 72 SER A O 1
ATOM 590 N N . ILE A 1 73 ? 14.582 -4.171 -33.199 1.00 73.06 73 ILE A N 1
ATOM 591 C CA . ILE A 1 73 ? 13.466 -3.821 -34.089 1.00 73.06 73 ILE A CA 1
ATOM 592 C C . ILE A 1 73 ? 12.636 -5.069 -34.399 1.00 73.06 73 ILE A C 1
ATOM 594 O O . ILE A 1 73 ? 11.412 -5.027 -34.302 1.00 73.06 73 ILE A O 1
ATOM 598 N N . LYS A 1 74 ? 13.290 -6.192 -34.709 1.00 72.31 74 LYS A N 1
ATOM 599 C CA . LYS A 1 74 ? 12.647 -7.477 -34.994 1.00 72.31 74 LYS A CA 1
ATOM 600 C C . LYS A 1 74 ? 11.853 -7.992 -33.794 1.00 72.31 74 LYS A C 1
ATOM 602 O O . LYS A 1 74 ? 10.682 -8.312 -33.952 1.00 72.31 74 LYS A O 1
ATOM 607 N N . VAL A 1 75 ? 12.438 -7.986 -32.595 1.00 74.44 75 VAL A N 1
ATOM 608 C CA . VAL A 1 75 ? 11.765 -8.398 -31.348 1.00 74.44 75 VAL A CA 1
ATOM 609 C C . VAL A 1 75 ? 10.544 -7.525 -31.049 1.00 74.44 75 VAL A C 1
ATOM 611 O O . VAL A 1 75 ? 9.521 -8.033 -30.597 1.00 74.44 75 VAL A O 1
ATOM 614 N N . LYS A 1 76 ? 10.617 -6.214 -31.314 1.00 69.19 76 LYS A N 1
ATOM 615 C CA . LYS A 1 76 ? 9.467 -5.308 -31.150 1.00 69.19 76 LYS A CA 1
ATOM 616 C C . LYS A 1 76 ? 8.390 -5.486 -32.231 1.00 69.19 76 LYS A C 1
ATOM 618 O O . LYS A 1 76 ? 7.241 -5.135 -31.974 1.00 69.19 76 LYS A O 1
ATOM 623 N N . LEU A 1 77 ? 8.746 -5.995 -33.413 1.00 66.69 77 LEU A N 1
ATOM 624 C CA . LEU A 1 77 ? 7.833 -6.238 -34.537 1.00 66.69 77 LEU A CA 1
ATOM 625 C C . LEU A 1 77 ? 7.206 -7.643 -34.540 1.00 66.69 77 LEU A C 1
ATOM 627 O O . LEU A 1 77 ? 6.187 -7.831 -35.202 1.00 66.69 77 LEU A O 1
ATOM 631 N N . ASP A 1 78 ? 7.787 -8.613 -33.829 1.00 60.19 78 ASP A N 1
ATOM 632 C CA . ASP A 1 78 ? 7.295 -9.994 -33.798 1.00 60.19 78 ASP A CA 1
ATOM 633 C C . ASP A 1 78 ? 5.893 -10.053 -33.147 1.00 60.19 78 ASP A C 1
ATOM 635 O O . ASP A 1 78 ? 5.694 -9.508 -32.050 1.00 60.19 78 ASP A O 1
ATOM 639 N N . PRO A 1 79 ? 4.879 -10.673 -33.784 1.00 55.50 79 PRO A N 1
ATOM 640 C CA . PRO A 1 79 ? 3.562 -10.823 -33.182 1.00 55.50 79 PRO A CA 1
ATOM 641 C C . PRO A 1 79 ? 3.665 -11.567 -31.849 1.00 55.50 79 PRO A C 1
ATOM 643 O O . PRO A 1 79 ? 4.079 -12.726 -31.785 1.00 55.50 79 PRO A O 1
ATOM 646 N N . LYS A 1 80 ? 3.234 -10.915 -30.761 1.00 53.59 80 LYS A N 1
ATOM 647 C CA . LYS A 1 80 ? 3.151 -11.547 -29.439 1.00 53.59 80 LYS A CA 1
ATOM 648 C C . LYS A 1 80 ? 2.261 -12.789 -29.538 1.00 53.59 80 LYS A C 1
ATOM 650 O O . LYS A 1 80 ? 1.045 -12.675 -29.698 1.00 53.59 80 LYS A O 1
ATOM 655 N N . LYS A 1 81 ? 2.865 -13.978 -29.456 1.00 44.66 81 LYS A N 1
ATOM 656 C CA . LYS A 1 81 ? 2.147 -15.259 -29.433 1.00 44.66 81 LYS A CA 1
ATOM 657 C C . LYS A 1 81 ? 1.134 -15.232 -28.285 1.00 44.66 81 LYS A C 1
ATOM 659 O O . LYS A 1 81 ? 1.535 -15.164 -27.127 1.00 44.66 81 LYS A O 1
ATOM 664 N N . GLY A 1 82 ? -0.161 -15.265 -28.612 1.00 48.69 82 GLY A N 1
ATOM 665 C CA . GLY A 1 82 ? -1.228 -15.416 -27.614 1.00 48.69 82 GLY A CA 1
ATOM 666 C C . GLY A 1 82 ? -2.458 -14.510 -27.723 1.00 48.69 82 GLY A C 1
ATOM 667 O O . GLY A 1 82 ? -3.288 -14.576 -26.826 1.00 48.69 82 GLY A O 1
ATOM 668 N N . VAL A 1 83 ? -2.639 -13.694 -28.771 1.00 43.97 83 VAL A N 1
ATOM 669 C CA . VAL A 1 83 ? -3.869 -12.884 -28.913 1.00 43.97 83 VAL A CA 1
ATOM 670 C C . VAL A 1 83 ? -4.604 -13.235 -30.205 1.00 43.97 83 VAL A C 1
ATOM 672 O O . VAL A 1 83 ? -4.210 -12.846 -31.300 1.00 43.97 83 VAL A O 1
ATOM 675 N N . THR A 1 84 ? -5.690 -13.992 -30.063 1.00 38.94 84 THR A N 1
ATOM 676 C CA . THR A 1 84 ? -6.582 -14.496 -31.118 1.00 38.94 84 THR A CA 1
ATOM 677 C C . THR A 1 84 ? -7.497 -13.414 -31.700 1.00 38.94 84 THR A C 1
ATOM 679 O O . THR A 1 84 ? -8.706 -13.603 -31.775 1.00 38.94 84 THR A O 1
ATOM 682 N N . ASN A 1 85 ? -6.942 -12.280 -32.132 1.00 46.16 85 ASN A N 1
ATOM 683 C CA . ASN A 1 85 ? -7.689 -11.275 -32.887 1.00 46.16 85 ASN A CA 1
ATOM 684 C C . ASN A 1 85 ? -6.992 -11.002 -34.221 1.00 46.16 85 ASN A C 1
ATOM 686 O O . ASN A 1 85 ? -5.984 -10.304 -34.304 1.00 46.16 85 ASN A O 1
ATOM 690 N N . VAL A 1 86 ? -7.588 -11.533 -35.289 1.00 43.97 86 VAL A N 1
ATOM 691 C CA . VAL A 1 86 ? -7.123 -11.447 -36.686 1.00 43.97 86 VAL A CA 1
ATOM 692 C C . VAL A 1 86 ? -7.152 -10.003 -37.244 1.00 43.97 86 VAL A C 1
ATOM 694 O O . VAL A 1 86 ? -6.733 -9.764 -38.367 1.00 43.97 86 VAL A O 1
ATOM 697 N N . PHE A 1 87 ? -7.553 -9.001 -36.450 1.00 40.50 87 PHE A N 1
ATOM 698 C CA . PHE A 1 87 ? -7.517 -7.579 -36.831 1.00 40.50 87 PHE A CA 1
ATOM 699 C C . PHE A 1 87 ? -6.614 -6.690 -35.954 1.00 40.50 87 PHE A C 1
ATOM 701 O O . PHE A 1 87 ? -6.494 -5.500 -36.231 1.00 40.50 87 PHE A O 1
ATOM 708 N N . SER A 1 88 ? -5.922 -7.237 -34.943 1.00 46.84 88 SER A N 1
ATOM 709 C CA . SER A 1 88 ? -4.913 -6.499 -34.155 1.00 46.84 88 SER A CA 1
ATOM 710 C C . SER A 1 88 ? -3.465 -6.787 -34.571 1.00 46.84 88 SER A C 1
ATOM 712 O O . SER A 1 88 ? -2.551 -6.139 -34.071 1.00 46.84 88 SER A O 1
ATOM 714 N N . SER A 1 89 ? -3.234 -7.702 -35.521 1.00 44.44 89 SER A N 1
ATOM 715 C CA . SER A 1 89 ? -1.900 -8.033 -36.058 1.00 44.44 89 SER A CA 1
ATOM 716 C C . SER A 1 89 ? -1.332 -6.977 -37.024 1.00 44.44 89 SER A C 1
ATOM 718 O O . SER A 1 89 ? -0.466 -7.287 -37.832 1.00 44.44 89 SER A O 1
ATOM 720 N N . LEU A 1 90 ? -1.876 -5.760 -36.998 1.00 51.44 90 LEU A N 1
ATOM 721 C CA . LEU A 1 90 ? -1.553 -4.642 -37.891 1.00 51.44 90 LEU A CA 1
ATOM 722 C C . LEU A 1 90 ? -1.321 -3.328 -37.124 1.00 51.44 90 LEU A C 1
ATOM 724 O O . LEU A 1 90 ? -1.102 -2.286 -37.740 1.00 51.44 90 LEU A O 1
ATOM 728 N N . ALA A 1 91 ? -1.372 -3.354 -35.787 1.00 58.47 91 ALA A N 1
ATOM 729 C CA . ALA A 1 91 ? -1.105 -2.181 -34.965 1.00 58.47 91 ALA A CA 1
ATOM 730 C C . ALA A 1 91 ? 0.410 -1.940 -34.855 1.00 58.47 91 ALA A C 1
ATOM 732 O O . ALA A 1 91 ? 1.163 -2.807 -34.412 1.00 58.47 91 ALA A O 1
ATOM 733 N N . TRP A 1 92 ? 0.856 -0.755 -35.270 1.00 66.38 92 TRP A N 1
ATOM 734 C CA . TRP A 1 92 ? 2.259 -0.347 -35.222 1.00 66.38 92 TRP A CA 1
ATOM 735 C C . TRP A 1 92 ? 2.775 -0.257 -33.770 1.00 66.38 92 TRP A C 1
ATOM 737 O O . TRP A 1 92 ? 2.170 0.460 -32.971 1.00 66.38 92 TRP A O 1
ATOM 747 N N . PRO A 1 93 ? 3.885 -0.930 -33.407 1.00 66.44 93 PRO A N 1
ATOM 748 C CA . PRO A 1 93 ? 4.296 -1.072 -32.006 1.00 66.44 93 PRO A CA 1
ATOM 749 C C . PRO A 1 93 ? 5.208 0.050 -31.476 1.00 66.44 93 PRO A C 1
ATOM 751 O O . PRO A 1 93 ? 5.587 0.011 -30.306 1.00 66.44 93 PRO A O 1
ATOM 754 N N . PHE A 1 94 ? 5.577 1.040 -32.298 1.00 67.81 94 PHE A N 1
ATOM 755 C CA . PHE A 1 94 ? 6.496 2.117 -31.904 1.00 67.81 94 PHE A CA 1
ATOM 756 C C . PHE A 1 94 ? 5.786 3.467 -31.770 1.00 67.81 94 PHE A C 1
ATOM 758 O O . PHE A 1 94 ? 4.932 3.817 -32.584 1.00 67.81 94 PHE A O 1
ATOM 765 N N . ASN A 1 95 ? 6.193 4.261 -30.778 1.00 73.50 95 ASN A N 1
ATOM 766 C CA . ASN A 1 95 ? 5.802 5.667 -30.659 1.00 73.50 95 ASN A CA 1
ATOM 767 C C . ASN A 1 95 ? 6.769 6.585 -31.453 1.00 73.50 95 ASN A C 1
ATOM 769 O O . ASN A 1 95 ? 7.829 6.151 -31.901 1.00 73.50 95 ASN A O 1
ATOM 773 N N . GLU A 1 96 ? 6.423 7.865 -31.622 1.00 70.94 96 GLU A N 1
ATOM 774 C CA . GLU A 1 96 ? 7.230 8.838 -32.384 1.00 70.94 96 GLU A CA 1
ATOM 775 C C . GLU A 1 96 ? 8.647 9.046 -31.826 1.00 70.94 96 GLU A C 1
ATOM 777 O O . GLU A 1 96 ? 9.608 9.160 -32.591 1.00 70.94 96 GLU A O 1
ATOM 782 N N . LYS A 1 97 ? 8.794 9.075 -30.498 1.00 74.38 97 LYS A N 1
ATOM 783 C CA . LYS A 1 97 ? 10.092 9.243 -29.835 1.00 74.38 97 LYS A CA 1
ATOM 784 C C . LYS A 1 97 ? 11.001 8.046 -30.119 1.00 74.38 97 LYS A C 1
ATOM 786 O O . LYS A 1 97 ? 12.132 8.241 -30.555 1.00 74.38 97 LYS A O 1
ATOM 791 N N . ASP A 1 98 ? 10.471 6.835 -29.972 1.00 70.62 98 ASP A N 1
ATOM 792 C CA . ASP A 1 98 ? 11.166 5.581 -30.261 1.00 70.62 98 ASP A CA 1
ATOM 793 C C . ASP A 1 98 ? 11.644 5.536 -31.722 1.00 70.62 98 ASP A C 1
ATOM 795 O O . ASP A 1 98 ? 12.789 5.178 -31.987 1.00 70.62 98 ASP A O 1
ATOM 799 N N . VAL A 1 99 ? 10.798 5.927 -32.688 1.00 70.69 99 VAL A N 1
ATOM 800 C CA . VAL A 1 99 ? 11.179 5.924 -34.113 1.00 70.69 99 VAL A CA 1
ATOM 801 C C . VAL A 1 99 ? 12.264 6.964 -34.411 1.00 70.69 99 VAL A C 1
ATOM 803 O O . VAL A 1 99 ? 13.197 6.674 -35.157 1.00 70.69 99 VAL A O 1
ATOM 806 N N . ASN A 1 100 ? 12.192 8.156 -33.814 1.00 73.50 100 ASN A N 1
ATOM 807 C CA . ASN A 1 100 ? 13.214 9.191 -33.998 1.00 73.50 100 ASN A CA 1
ATOM 808 C C . ASN A 1 100 ? 14.560 8.812 -33.356 1.00 73.50 100 ASN A C 1
ATOM 810 O O . ASN A 1 100 ? 15.613 9.092 -33.935 1.00 73.50 100 ASN A O 1
ATOM 814 N N . GLU A 1 101 ? 14.548 8.150 -32.197 1.00 76.00 101 GLU A N 1
ATOM 815 C CA . GLU A 1 101 ? 15.758 7.613 -31.563 1.00 76.00 101 GLU A CA 1
ATOM 816 C C . GLU A 1 101 ? 16.389 6.497 -32.409 1.00 76.00 101 GLU A C 1
ATOM 818 O O . GLU A 1 101 ? 17.608 6.494 -32.596 1.00 76.00 101 GLU A O 1
ATOM 823 N N . LEU A 1 102 ? 15.572 5.613 -32.997 1.00 72.94 102 LEU A N 1
ATOM 824 C CA . LEU A 1 102 ? 16.031 4.568 -33.920 1.00 72.94 102 LEU A CA 1
ATOM 825 C C . LEU A 1 102 ? 16.627 5.149 -35.205 1.00 72.94 102 LEU A C 1
ATOM 827 O O . LEU A 1 102 ? 17.718 4.746 -35.596 1.00 72.94 102 LEU A O 1
ATOM 831 N N . ILE A 1 103 ? 15.965 6.127 -35.830 1.00 75.88 103 ILE A N 1
ATOM 832 C CA . ILE A 1 103 ? 16.490 6.833 -37.010 1.00 75.88 103 ILE A CA 1
ATOM 833 C C . ILE A 1 103 ? 17.823 7.510 -36.678 1.00 75.88 103 ILE A C 1
ATOM 835 O O . ILE A 1 103 ? 18.782 7.387 -37.433 1.00 75.88 103 ILE A O 1
ATOM 839 N N . SER A 1 104 ? 17.918 8.172 -35.523 1.00 78.31 104 SER A N 1
ATOM 840 C CA . SER A 1 104 ? 19.156 8.830 -35.090 1.00 78.31 104 SER A CA 1
ATOM 841 C C . SER A 1 104 ? 20.276 7.825 -34.809 1.00 78.31 104 SER A C 1
ATOM 843 O O . SER A 1 104 ? 21.439 8.100 -35.086 1.00 78.31 104 SER A O 1
ATOM 845 N N . ALA A 1 105 ? 19.955 6.651 -34.257 1.00 75.69 105 ALA A N 1
ATOM 846 C CA . ALA A 1 105 ? 20.919 5.571 -34.075 1.00 75.69 105 ALA A CA 1
ATOM 847 C C . ALA A 1 105 ? 21.402 5.015 -35.421 1.00 75.69 105 ALA A C 1
ATOM 849 O O . ALA A 1 105 ? 22.606 4.933 -35.629 1.00 75.69 105 ALA A O 1
ATOM 850 N N . ILE A 1 106 ? 20.484 4.726 -36.348 1.00 76.12 106 ILE A N 1
ATOM 851 C CA . ILE A 1 106 ? 20.805 4.239 -37.694 1.00 76.12 106 ILE A CA 1
ATOM 852 C C . ILE A 1 106 ? 21.689 5.242 -38.445 1.00 76.12 106 ILE A C 1
ATOM 854 O O . ILE A 1 106 ? 22.711 4.849 -39.001 1.00 76.12 106 ILE A O 1
ATOM 858 N N . GLN A 1 107 ? 21.349 6.533 -38.413 1.00 80.31 107 GLN A N 1
ATOM 859 C CA . GLN A 1 107 ? 22.126 7.569 -39.092 1.00 80.31 107 GLN A CA 1
ATOM 860 C C . GLN A 1 107 ? 23.546 7.695 -38.524 1.00 80.31 107 GLN A C 1
ATOM 862 O O . GLN A 1 107 ? 24.501 7.740 -39.289 1.00 80.31 107 GLN A O 1
ATOM 867 N N . ARG A 1 108 ? 23.713 7.666 -37.194 1.00 81.81 108 ARG A N 1
ATOM 868 C CA . ARG A 1 108 ? 25.046 7.724 -36.563 1.00 81.81 108 ARG A CA 1
ATOM 869 C C . ARG A 1 108 ? 25.950 6.565 -36.982 1.00 81.81 108 ARG A C 1
ATOM 871 O O . ARG A 1 108 ? 27.147 6.758 -37.172 1.00 81.81 108 ARG A O 1
ATOM 878 N N . GLU A 1 109 ? 25.390 5.367 -37.124 1.00 77.25 109 GLU A N 1
ATOM 879 C CA . GLU A 1 109 ? 26.155 4.205 -37.585 1.00 77.25 109 GLU A CA 1
ATOM 880 C C . GLU A 1 109 ? 26.470 4.273 -39.087 1.00 77.25 109 GLU A C 1
ATOM 882 O O . GLU A 1 109 ? 27.552 3.861 -39.504 1.00 77.25 109 GLU A O 1
ATOM 887 N N . LYS A 1 110 ? 25.568 4.840 -39.901 1.00 77.00 110 LYS A N 1
ATOM 888 C CA . LYS A 1 110 ? 25.823 5.119 -41.323 1.00 77.00 110 LYS A CA 1
ATOM 889 C C . LYS A 1 110 ? 26.953 6.121 -41.521 1.00 77.00 110 LYS A C 1
ATOM 891 O O . LYS A 1 110 ? 27.826 5.868 -42.342 1.00 77.00 110 LYS A O 1
ATOM 896 N N . ASP A 1 111 ? 26.971 7.205 -40.749 1.00 77.94 111 ASP A N 1
ATOM 897 C CA . ASP A 1 111 ? 28.027 8.219 -40.824 1.00 77.94 111 ASP A CA 1
ATOM 898 C C . ASP A 1 111 ? 29.402 7.594 -40.520 1.00 77.94 111 ASP A C 1
ATOM 900 O O . ASP A 1 111 ? 30.403 7.898 -41.168 1.00 77.94 111 ASP A O 1
ATOM 904 N N . LEU A 1 112 ? 29.452 6.645 -39.579 1.00 72.50 112 LEU A N 1
ATOM 905 C CA . LEU A 1 112 ? 30.668 5.903 -39.252 1.00 72.50 112 LEU A CA 1
ATOM 906 C C . LEU A 1 112 ? 31.090 4.955 -40.390 1.00 72.50 112 LEU A C 1
ATOM 908 O O . LEU A 1 112 ? 32.273 4.905 -40.730 1.00 72.50 112 LEU A O 1
ATOM 912 N N . LEU A 1 113 ? 30.147 4.238 -41.012 1.00 71.69 113 LEU A N 1
ATOM 913 C CA . LEU A 1 113 ? 30.433 3.411 -42.193 1.00 71.69 113 LEU A CA 1
ATOM 914 C C . LEU A 1 113 ? 30.907 4.251 -43.387 1.00 71.69 113 LEU A C 1
ATOM 916 O O . LEU A 1 113 ? 31.846 3.855 -44.072 1.00 71.69 113 LEU A O 1
ATOM 920 N N . GLN A 1 114 ? 30.305 5.419 -43.608 1.00 73.56 114 GLN A N 1
ATOM 921 C CA . GLN A 1 114 ? 30.699 6.347 -44.665 1.00 73.56 114 GLN 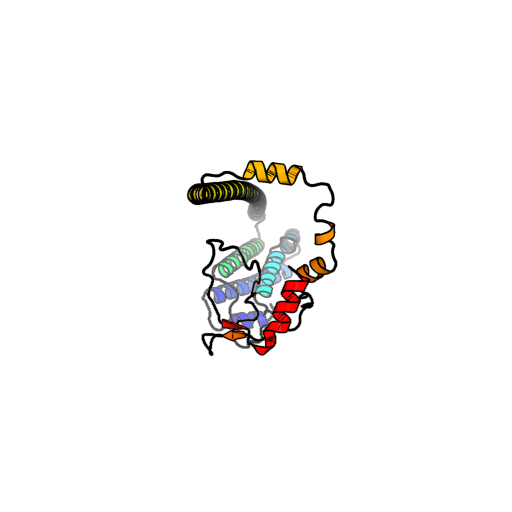A CA 1
ATOM 922 C C . GLN A 1 114 ? 32.119 6.886 -44.441 1.00 73.56 114 GLN A C 1
ATOM 924 O O . GLN A 1 114 ? 32.917 6.932 -45.372 1.00 73.56 114 GLN A O 1
ATOM 929 N N . LEU A 1 115 ? 32.490 7.208 -43.201 1.00 70.44 115 LEU A N 1
ATOM 930 C CA . LEU A 1 115 ? 33.857 7.624 -42.864 1.00 70.44 115 LEU A CA 1
ATOM 931 C C . LEU A 1 115 ? 34.885 6.489 -42.975 1.00 70.44 115 LEU A C 1
ATOM 933 O O . LEU A 1 115 ? 36.059 6.750 -43.243 1.00 70.44 115 LEU A O 1
ATOM 937 N N . ALA A 1 116 ? 34.468 5.237 -42.765 1.00 63.03 116 ALA A N 1
ATOM 938 C CA . ALA A 1 116 ? 35.303 4.068 -43.033 1.00 63.03 116 ALA A CA 1
ATOM 939 C C . ALA A 1 116 ? 35.508 3.840 -44.545 1.00 63.03 116 ALA A C 1
ATOM 941 O O . ALA A 1 116 ? 36.540 3.295 -44.942 1.00 63.03 116 ALA A O 1
ATOM 942 N N . LEU A 1 117 ? 34.542 4.282 -45.363 1.00 64.56 117 LEU A N 1
ATOM 943 C CA . LEU A 1 117 ? 34.569 4.268 -46.828 1.00 64.56 117 LEU A CA 1
ATOM 944 C C . LEU A 1 117 ? 35.475 5.365 -47.411 1.00 64.56 117 LEU A C 1
ATOM 946 O O . LEU A 1 117 ? 36.146 5.155 -48.420 1.00 64.56 117 LEU A O 1
ATOM 950 N N . GLU A 1 118 ? 35.507 6.539 -46.777 1.00 67.81 118 GLU A N 1
ATOM 951 C CA . GLU A 1 118 ? 36.362 7.654 -47.181 1.00 67.81 118 GLU A CA 1
ATOM 952 C C . GLU A 1 118 ? 37.835 7.353 -46.843 1.00 67.81 118 GLU A C 1
ATOM 954 O O . GLU A 1 118 ? 38.242 7.187 -45.693 1.00 67.81 118 GLU A O 1
ATOM 959 N N . ASN A 1 119 ? 38.651 7.242 -47.892 1.00 61.00 119 ASN A N 1
ATOM 960 C CA . ASN A 1 119 ? 39.908 6.489 -47.917 1.00 61.00 119 ASN A CA 1
ATOM 961 C C . ASN A 1 119 ? 41.086 7.082 -47.092 1.00 61.00 119 ASN A C 1
ATOM 963 O O . ASN A 1 119 ? 42.177 6.524 -47.157 1.00 61.00 119 ASN A O 1
ATOM 967 N N . ASP A 1 120 ? 40.915 8.149 -46.293 1.00 57.41 120 ASP A N 1
ATOM 968 C CA . ASP A 1 120 ? 42.035 8.850 -45.611 1.00 57.41 120 ASP A CA 1
ATOM 969 C C . ASP A 1 120 ? 41.808 9.221 -44.121 1.00 57.41 120 ASP A C 1
ATOM 971 O O . ASP A 1 120 ? 42.379 10.156 -43.559 1.00 57.41 120 ASP A O 1
ATOM 975 N N . SER A 1 121 ? 40.958 8.482 -43.415 1.00 54.94 121 SER A N 1
ATOM 976 C CA . SER A 1 121 ? 40.387 8.908 -42.130 1.00 54.94 121 SER A CA 1
ATOM 977 C C . SER A 1 121 ? 41.148 8.462 -40.862 1.00 54.94 121 SER A C 1
ATOM 979 O O . SER A 1 121 ? 40.548 8.242 -39.816 1.00 54.94 121 SER A O 1
ATOM 981 N N . ARG A 1 122 ? 42.486 8.371 -40.863 1.00 55.28 122 ARG A N 1
ATOM 982 C CA . ARG A 1 122 ? 43.233 7.883 -39.671 1.00 55.28 122 ARG A CA 1
ATOM 983 C C . ARG A 1 122 ? 43.227 8.846 -38.470 1.00 55.28 122 ARG A C 1
ATOM 985 O O . ARG A 1 122 ? 43.186 8.394 -37.327 1.00 55.28 122 ARG A O 1
ATOM 992 N N . HIS A 1 123 ? 43.280 10.160 -38.699 1.00 55.16 123 HIS A N 1
ATOM 993 C CA . HIS A 1 123 ? 43.376 11.165 -37.625 1.00 55.16 123 HIS A CA 1
ATOM 994 C C . HIS A 1 123 ? 42.005 11.610 -37.071 1.00 55.16 123 HIS A C 1
ATOM 996 O O . HIS A 1 123 ? 41.839 11.612 -35.848 1.00 55.16 123 HIS A O 1
ATOM 1002 N N . PRO A 1 124 ? 40.993 11.921 -37.909 1.00 56.41 124 PRO A N 1
ATOM 1003 C CA . PRO A 1 124 ? 39.665 12.295 -37.415 1.00 56.41 124 PRO A CA 1
ATOM 1004 C C . PRO A 1 124 ? 38.950 11.149 -36.681 1.00 56.41 124 PRO A C 1
ATOM 1006 O O . PRO A 1 124 ? 38.355 11.386 -35.631 1.00 56.41 124 PRO A O 1
ATOM 1009 N N . LEU A 1 125 ? 39.071 9.899 -37.159 1.00 59.75 125 LEU A N 1
ATOM 1010 C CA . LEU A 1 125 ? 38.468 8.735 -36.489 1.00 59.75 125 LEU A CA 1
ATOM 1011 C C . LEU A 1 125 ? 39.070 8.495 -35.103 1.00 59.75 125 LEU A C 1
ATOM 1013 O O . LEU A 1 125 ? 38.343 8.198 -34.159 1.00 59.75 125 LEU A O 1
ATOM 1017 N N . LYS A 1 126 ? 40.385 8.683 -34.950 1.00 62.31 126 LYS A N 1
ATOM 1018 C CA . LYS A 1 126 ? 41.054 8.550 -33.653 1.00 62.31 126 LYS A CA 1
ATOM 1019 C C . LYS A 1 126 ? 40.543 9.579 -32.640 1.00 62.31 126 LYS A C 1
ATOM 1021 O O . LYS A 1 126 ? 40.262 9.214 -31.502 1.00 62.31 126 LYS A O 1
ATOM 1026 N N . GLY A 1 127 ? 40.383 10.839 -33.057 1.00 65.50 127 GLY A N 1
ATOM 1027 C CA . GLY A 1 127 ? 39.831 11.892 -32.198 1.00 65.50 127 GLY A CA 1
ATOM 1028 C C . GLY A 1 127 ? 38.380 11.620 -31.792 1.00 65.50 127 GLY A C 1
ATOM 1029 O O . GLY A 1 127 ? 38.012 11.816 -30.633 1.00 65.50 127 GLY A O 1
ATOM 1030 N N . PHE A 1 128 ? 37.569 11.098 -32.717 1.00 68.00 128 PHE A N 1
ATOM 1031 C CA . PHE A 1 128 ? 36.182 10.738 -32.428 1.00 68.00 128 PHE A CA 1
ATOM 1032 C C . PHE A 1 128 ? 36.075 9.554 -31.455 1.00 68.00 128 PHE A C 1
ATOM 1034 O O . PHE A 1 128 ? 35.298 9.625 -30.507 1.00 68.00 128 PHE A O 1
ATOM 1041 N N . ILE A 1 129 ? 36.889 8.504 -31.629 1.00 67.25 129 ILE A N 1
ATOM 1042 C CA . ILE A 1 129 ? 36.932 7.346 -30.717 1.00 67.25 129 ILE A CA 1
ATOM 1043 C C . ILE A 1 129 ? 37.338 7.785 -29.311 1.00 67.25 129 ILE A C 1
ATOM 1045 O O . ILE A 1 129 ? 36.657 7.451 -28.346 1.00 67.25 129 ILE A O 1
ATOM 1049 N N . GLN A 1 130 ? 38.392 8.594 -29.192 1.00 74.44 130 GLN A N 1
ATOM 1050 C CA . GLN A 1 130 ? 38.842 9.097 -27.897 1.00 74.44 130 GLN A CA 1
ATOM 1051 C C . GLN A 1 130 ? 37.758 9.942 -27.206 1.00 74.44 130 GLN A C 1
ATOM 1053 O O . GLN A 1 130 ? 37.469 9.748 -26.027 1.00 74.44 130 GLN A O 1
ATOM 1058 N N . THR A 1 131 ? 37.087 10.819 -27.956 1.00 74.62 131 THR A N 1
ATOM 1059 C CA . THR A 1 131 ? 35.963 11.611 -27.431 1.00 74.62 131 THR A CA 1
ATOM 1060 C C . THR A 1 131 ? 34.791 10.718 -27.007 1.00 74.62 131 THR A C 1
ATOM 1062 O O . THR A 1 131 ? 34.165 10.957 -25.974 1.00 74.62 131 THR A O 1
ATOM 1065 N N . ALA A 1 132 ? 34.485 9.668 -27.774 1.00 72.12 132 ALA A N 1
ATOM 1066 C CA . ALA A 1 132 ? 33.430 8.715 -27.443 1.00 72.12 132 ALA A CA 1
ATOM 1067 C C . ALA A 1 132 ? 33.753 7.918 -26.167 1.00 72.12 132 ALA A C 1
ATOM 1069 O O . ALA A 1 132 ? 32.871 7.731 -25.328 1.00 72.12 132 ALA A O 1
ATOM 1070 N N . GLU A 1 133 ? 35.009 7.511 -25.972 1.00 78.75 133 GLU A N 1
ATOM 1071 C CA . GLU A 1 133 ? 35.476 6.849 -24.748 1.00 78.75 133 GLU A CA 1
ATOM 1072 C C . GLU A 1 133 ? 35.403 7.771 -23.524 1.00 78.75 133 GLU A C 1
ATOM 1074 O O . GLU A 1 133 ? 34.954 7.356 -22.453 1.00 78.75 133 GLU A O 1
ATOM 1079 N N . GLU A 1 134 ? 35.807 9.034 -23.667 1.00 80.69 134 GLU A N 1
ATOM 1080 C CA . GLU A 1 134 ? 35.719 10.034 -22.599 1.00 80.69 134 GLU A CA 1
ATOM 1081 C C . GLU A 1 134 ? 34.265 10.329 -22.217 1.00 80.69 134 GLU A C 1
ATOM 1083 O O . GLU A 1 134 ? 33.926 10.366 -21.031 1.00 80.69 134 GLU A O 1
ATOM 1088 N N . ASN A 1 135 ? 33.378 10.458 -23.205 1.00 81.38 135 ASN A N 1
ATOM 1089 C CA . ASN A 1 135 ? 31.946 10.615 -22.967 1.00 81.38 135 ASN A CA 1
ATOM 1090 C C . ASN A 1 135 ? 31.347 9.380 -22.290 1.00 81.38 135 ASN A C 1
ATOM 1092 O O . ASN A 1 135 ? 30.537 9.523 -21.377 1.00 81.38 135 ASN A O 1
ATOM 1096 N N . HIS A 1 136 ? 31.767 8.175 -22.680 1.00 82.00 136 HIS A N 1
ATOM 1097 C CA . HIS A 1 136 ? 31.323 6.946 -22.031 1.00 82.00 136 HIS A CA 1
ATOM 1098 C C . HIS A 1 136 ? 31.738 6.901 -20.553 1.00 82.00 136 HIS A C 1
ATOM 1100 O O . HIS A 1 136 ? 30.907 6.601 -19.697 1.00 82.00 136 HIS A O 1
ATOM 1106 N N . LYS A 1 137 ? 32.981 7.287 -20.228 1.00 86.44 137 LYS A N 1
ATOM 1107 C CA . LYS A 1 137 ? 33.451 7.400 -18.835 1.00 86.44 137 LYS A CA 1
ATOM 1108 C C . LYS A 1 137 ? 32.624 8.405 -18.033 1.00 86.44 137 LYS A C 1
ATOM 1110 O O . LYS A 1 137 ? 32.165 8.074 -16.943 1.00 86.44 137 LYS A O 1
ATOM 1115 N N . ARG A 1 138 ? 32.371 9.593 -18.594 1.00 85.81 138 ARG A N 1
ATOM 1116 C CA . ARG A 1 138 ? 31.533 10.621 -17.950 1.00 85.81 138 ARG A CA 1
ATOM 1117 C C . ARG A 1 138 ? 30.098 10.144 -17.735 1.00 85.81 138 ARG A C 1
ATOM 1119 O O . ARG A 1 138 ? 29.513 10.423 -16.696 1.00 85.81 138 ARG A O 1
ATOM 1126 N N . LEU A 1 139 ? 29.528 9.412 -18.693 1.00 78.38 139 LEU A N 1
ATOM 1127 C CA . LEU A 1 139 ? 28.190 8.838 -18.553 1.00 78.38 139 LEU A CA 1
ATOM 1128 C C . LEU A 1 139 ? 28.138 7.798 -17.433 1.00 78.38 139 LEU A C 1
ATOM 1130 O O . LEU A 1 139 ? 27.195 7.823 -16.648 1.00 78.38 139 LEU A O 1
ATOM 1134 N N . ILE A 1 140 ? 29.147 6.929 -17.317 1.00 86.12 140 ILE A N 1
ATOM 1135 C CA . ILE A 1 140 ? 29.233 5.965 -16.209 1.00 86.12 140 ILE A CA 1
ATOM 1136 C C . ILE A 1 140 ? 29.278 6.695 -14.863 1.00 86.12 140 ILE A C 1
ATOM 1138 O O . ILE A 1 140 ? 28.547 6.322 -13.948 1.00 86.12 140 ILE A O 1
ATOM 1142 N N . GLU A 1 141 ? 30.087 7.746 -14.746 1.00 89.00 141 GLU A N 1
ATOM 1143 C CA . GLU A 1 141 ? 30.206 8.538 -13.518 1.00 89.00 141 GLU A CA 1
ATOM 1144 C C . GLU A 1 141 ? 28.884 9.234 -13.155 1.00 89.00 141 GLU A C 1
ATOM 1146 O O . GLU A 1 141 ? 28.410 9.130 -12.024 1.00 89.00 141 GLU A O 1
ATOM 1151 N N . LEU A 1 142 ? 28.214 9.857 -14.132 1.00 88.81 142 LEU A N 1
ATOM 1152 C CA . LEU A 1 142 ? 26.888 10.446 -13.926 1.00 88.81 142 LEU A CA 1
ATOM 1153 C C . LEU A 1 142 ? 25.851 9.396 -13.511 1.00 88.81 142 LEU A C 1
ATOM 1155 O O . LEU A 1 142 ? 25.055 9.650 -12.612 1.00 88.81 142 LEU A O 1
ATOM 1159 N N . MET A 1 143 ? 25.866 8.209 -14.123 1.00 84.19 143 MET A N 1
ATOM 1160 C CA . MET A 1 143 ? 24.970 7.114 -13.743 1.00 84.19 143 MET A CA 1
ATOM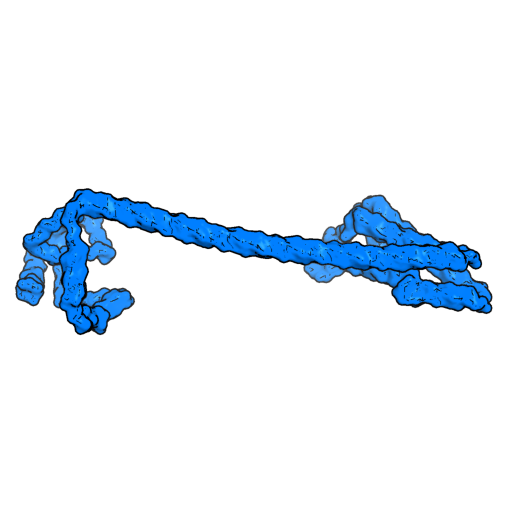 1161 C C . MET A 1 143 ? 25.224 6.631 -12.312 1.00 84.19 143 MET A C 1
ATOM 1163 O O . MET A 1 143 ? 24.271 6.322 -11.597 1.00 84.19 143 MET A O 1
ATOM 1167 N N . GLN A 1 144 ? 26.485 6.572 -11.880 1.00 87.50 144 GLN A N 1
ATOM 1168 C CA . GLN A 1 144 ? 26.843 6.204 -10.510 1.00 87.50 144 GLN A CA 1
ATOM 1169 C C . GLN A 1 144 ? 26.371 7.257 -9.504 1.00 87.50 144 GLN A C 1
ATOM 1171 O O . GLN A 1 144 ? 25.760 6.892 -8.500 1.00 87.50 144 GLN A O 1
ATOM 1176 N N . ASN A 1 145 ? 26.568 8.541 -9.804 1.00 90.44 145 ASN A N 1
ATOM 1177 C CA . ASN A 1 145 ? 26.115 9.639 -8.950 1.00 90.44 145 ASN A CA 1
ATOM 1178 C C . ASN A 1 145 ? 24.586 9.668 -8.838 1.00 90.44 145 ASN A C 1
ATOM 1180 O O . ASN A 1 145 ? 24.051 9.694 -7.734 1.00 90.44 145 ASN A O 1
ATOM 1184 N N . LEU A 1 146 ? 23.872 9.550 -9.963 1.00 88.38 146 LEU A N 1
ATOM 1185 C CA . LEU A 1 146 ? 22.407 9.482 -9.969 1.00 88.38 146 LEU A CA 1
ATOM 1186 C C . LEU A 1 146 ? 21.881 8.278 -9.183 1.00 88.38 146 LEU A C 1
ATOM 1188 O O . LEU A 1 146 ? 20.873 8.384 -8.485 1.00 88.38 146 LEU A O 1
ATOM 1192 N N . LYS A 1 147 ? 22.558 7.130 -9.279 1.00 90.44 147 LYS A N 1
ATOM 1193 C CA . LYS A 1 147 ? 22.205 5.953 -8.486 1.00 90.44 147 LYS A CA 1
ATOM 1194 C C . LYS A 1 147 ? 22.400 6.213 -6.992 1.00 90.44 147 LYS A C 1
ATOM 1196 O O . LYS A 1 147 ? 21.508 5.892 -6.215 1.00 90.44 147 LYS A O 1
ATOM 1201 N N . HIS A 1 148 ? 23.525 6.811 -6.603 1.00 91.25 148 HIS A N 1
ATOM 1202 C CA . HIS A 1 148 ? 23.802 7.147 -5.209 1.00 91.25 148 HIS A CA 1
ATOM 1203 C C . HIS A 1 148 ? 22.767 8.124 -4.637 1.00 91.25 148 HIS A C 1
ATOM 1205 O O . HIS A 1 148 ? 22.221 7.875 -3.562 1.00 91.25 148 HIS A O 1
ATOM 1211 N N . ASP A 1 149 ? 22.431 9.176 -5.386 1.00 89.19 149 ASP A N 1
ATOM 1212 C CA . ASP A 1 149 ? 21.407 10.146 -4.994 1.00 89.19 149 ASP A CA 1
ATOM 1213 C C . ASP A 1 149 ? 20.033 9.485 -4.854 1.00 89.19 149 ASP A C 1
ATOM 1215 O O . ASP A 1 149 ? 19.327 9.713 -3.869 1.00 89.19 149 ASP A O 1
ATOM 1219 N N . SER A 1 150 ? 19.666 8.611 -5.796 1.00 89.88 150 SER A N 1
ATOM 1220 C CA . SER A 1 150 ? 18.414 7.853 -5.731 1.00 89.88 150 SER A CA 1
ATOM 1221 C C . SER A 1 150 ? 18.364 6.924 -4.514 1.00 89.88 150 SER A C 1
ATOM 1223 O O . SER A 1 150 ? 17.316 6.815 -3.871 1.00 89.88 150 SER A O 1
ATOM 1225 N N . ASP A 1 151 ? 19.463 6.241 -4.189 1.00 91.88 151 ASP A N 1
ATOM 1226 C CA . ASP A 1 151 ? 19.547 5.355 -3.024 1.00 91.88 151 ASP A CA 1
ATOM 1227 C C . ASP A 1 151 ? 19.461 6.162 -1.717 1.00 91.88 151 ASP A C 1
ATOM 1229 O O . ASP A 1 151 ? 18.722 5.785 -0.802 1.00 91.88 151 ASP A O 1
ATOM 1233 N N . HIS A 1 152 ? 20.126 7.320 -1.651 1.00 94.06 152 HIS A N 1
ATOM 1234 C CA . HIS A 1 152 ? 20.039 8.236 -0.515 1.00 94.06 152 HIS A CA 1
ATOM 1235 C C . HIS A 1 152 ? 18.617 8.788 -0.326 1.00 94.06 152 HIS A C 1
ATOM 1237 O O . HIS A 1 152 ? 18.095 8.784 0.790 1.00 94.06 152 HIS A O 1
ATOM 1243 N N . GLN A 1 153 ? 17.944 9.208 -1.402 1.00 90.38 153 GLN A N 1
ATOM 1244 C CA . GLN A 1 153 ? 16.548 9.656 -1.339 1.00 90.38 153 GLN A CA 1
ATOM 1245 C C . GLN A 1 153 ? 15.613 8.547 -0.850 1.00 90.38 153 GLN A C 1
ATOM 1247 O O . GLN A 1 153 ? 14.719 8.801 -0.039 1.00 90.38 153 GLN A O 1
ATOM 1252 N N . LYS A 1 154 ? 15.830 7.306 -1.296 1.00 93.38 154 LYS A N 1
ATOM 1253 C CA . LYS A 1 154 ? 15.053 6.150 -0.840 1.00 93.38 154 LYS A CA 1
ATOM 1254 C C . LYS A 1 154 ? 15.246 5.883 0.655 1.00 93.38 154 LYS A C 1
ATOM 1256 O O . LYS A 1 154 ? 14.267 5.588 1.341 1.00 93.38 154 LYS A O 1
ATOM 1261 N N . ASP A 1 155 ? 16.469 6.013 1.168 1.00 94.38 155 ASP A N 1
ATOM 1262 C CA . ASP A 1 155 ? 16.742 5.880 2.603 1.00 94.38 155 ASP A CA 1
ATOM 1263 C C . ASP A 1 155 ? 16.083 7.005 3.419 1.00 94.38 155 ASP A C 1
ATOM 1265 O O . ASP A 1 155 ? 15.393 6.733 4.403 1.00 94.38 155 ASP A O 1
ATOM 1269 N N . GLN A 1 156 ? 16.185 8.259 2.961 1.00 95.00 156 GLN A N 1
ATOM 1270 C CA . GLN A 1 156 ? 15.511 9.406 3.585 1.00 95.00 156 GLN A CA 1
ATOM 1271 C C . GLN A 1 156 ? 13.991 9.203 3.660 1.00 95.00 156 GLN A C 1
ATOM 1273 O O . GLN A 1 156 ? 13.395 9.384 4.723 1.00 95.00 156 GLN A O 1
ATOM 1278 N N . LEU A 1 157 ? 13.360 8.759 2.567 1.00 93.94 157 LEU A N 1
ATOM 1279 C CA . LEU A 1 157 ? 11.925 8.458 2.542 1.00 93.94 157 LEU A CA 1
ATOM 1280 C C . LEU A 1 157 ? 11.554 7.343 3.520 1.00 93.94 157 LEU A C 1
ATOM 1282 O O . LEU A 1 157 ? 10.544 7.446 4.216 1.00 93.94 157 LEU A O 1
ATOM 1286 N N . LYS A 1 158 ? 12.381 6.299 3.622 1.00 95.31 158 LYS A N 1
ATOM 1287 C CA . LYS A 1 158 ? 12.162 5.216 4.583 1.00 95.31 158 LYS A CA 1
ATOM 1288 C C . LYS A 1 158 ? 12.226 5.730 6.022 1.00 95.31 158 LYS A C 1
ATOM 1290 O O . LYS A 1 158 ? 11.346 5.412 6.815 1.00 95.31 158 LYS A O 1
ATOM 1295 N N . ARG A 1 159 ? 13.219 6.562 6.350 1.00 95.69 159 ARG A N 1
ATOM 1296 C CA . ARG A 1 159 ? 13.370 7.160 7.688 1.00 95.69 159 ARG A CA 1
ATOM 1297 C C . ARG A 1 159 ? 12.193 8.064 8.047 1.00 95.69 159 ARG A C 1
ATOM 1299 O O . ARG A 1 159 ? 11.673 7.964 9.157 1.00 95.69 159 ARG A O 1
ATOM 1306 N N . LEU A 1 160 ? 11.740 8.894 7.106 1.00 96.12 160 LEU A N 1
ATOM 1307 C CA . LEU A 1 160 ? 10.550 9.730 7.283 1.00 96.12 160 LEU A CA 1
ATOM 1308 C C . LEU A 1 160 ? 9.296 8.881 7.499 1.00 96.12 160 LEU A C 1
ATOM 1310 O O . LEU A 1 160 ? 8.530 9.159 8.416 1.00 96.12 160 LEU A O 1
ATOM 1314 N N . SER A 1 161 ? 9.119 7.815 6.715 1.00 96.50 161 SER A N 1
ATOM 1315 C CA . SER A 1 161 ? 7.993 6.893 6.873 1.00 96.50 161 SER A CA 1
ATOM 1316 C C . SER A 1 161 ? 7.981 6.243 8.256 1.00 96.50 161 SER A C 1
ATOM 1318 O O . SER A 1 161 ? 6.932 6.202 8.892 1.00 96.50 161 SER A O 1
ATOM 1320 N N . THR A 1 162 ? 9.130 5.770 8.748 1.00 95.44 162 THR A N 1
ATOM 1321 C CA . THR A 1 162 ? 9.227 5.193 10.095 1.00 95.44 162 THR A CA 1
ATOM 1322 C C . THR A 1 162 ? 8.900 6.230 11.169 1.00 95.44 162 THR A C 1
ATOM 1324 O O . THR A 1 162 ? 8.120 5.945 12.070 1.00 95.44 162 THR A O 1
ATOM 1327 N N . SER A 1 163 ? 9.439 7.449 11.058 1.00 96.19 163 SER A N 1
ATOM 1328 C CA . SER A 1 163 ? 9.157 8.534 12.010 1.00 96.19 163 SER A CA 1
ATOM 1329 C C . SER A 1 163 ? 7.676 8.923 12.034 1.00 96.19 163 SER A C 1
ATOM 1331 O O . SER A 1 163 ? 7.127 9.227 13.096 1.00 96.19 163 SER A O 1
ATOM 1333 N N . LEU A 1 164 ? 7.032 8.936 10.866 1.00 96.00 164 LEU A N 1
ATOM 1334 C CA . LEU A 1 164 ? 5.614 9.245 10.734 1.00 96.00 164 LEU A CA 1
ATOM 1335 C C . LEU A 1 164 ? 4.758 8.146 11.365 1.00 96.00 164 LEU A C 1
ATOM 1337 O O . LEU A 1 164 ? 3.854 8.471 12.130 1.00 96.00 164 LEU A O 1
ATOM 1341 N N . GLN A 1 165 ? 5.098 6.874 11.136 1.00 93.00 165 GLN A N 1
ATOM 1342 C CA . GLN A 1 165 ? 4.428 5.747 11.787 1.00 93.00 165 GLN A CA 1
ATOM 1343 C C . GLN A 1 165 ? 4.544 5.830 13.314 1.00 93.00 165 GLN A C 1
ATOM 1345 O O . GLN A 1 165 ? 3.540 5.762 14.011 1.00 93.00 165 GLN A O 1
ATOM 1350 N N . THR A 1 166 ? 5.745 6.078 13.847 1.00 94.81 166 THR A N 1
ATOM 1351 C CA . THR A 1 166 ? 5.939 6.226 15.300 1.00 94.81 166 THR A CA 1
ATOM 1352 C C . THR A 1 166 ? 5.108 7.374 15.875 1.00 94.81 166 THR A C 1
ATOM 1354 O O . THR A 1 166 ? 4.535 7.253 16.954 1.00 94.81 166 THR A O 1
ATOM 1357 N N . THR A 1 167 ? 5.013 8.493 15.153 1.00 94.31 167 THR A N 1
ATOM 1358 C CA . THR A 1 167 ? 4.204 9.639 15.590 1.00 94.31 167 THR A CA 1
ATOM 1359 C C . THR A 1 167 ? 2.713 9.303 15.566 1.00 94.31 167 THR A C 1
ATOM 1361 O O . THR A 1 167 ? 1.999 9.665 16.498 1.00 94.31 167 THR A O 1
ATOM 1364 N N . GLN A 1 168 ? 2.244 8.588 14.538 1.00 93.00 168 GLN A N 1
ATOM 1365 C CA . GLN A 1 168 ? 0.869 8.092 14.471 1.00 93.00 168 GLN A CA 1
ATOM 1366 C C . GLN A 1 168 ? 0.549 7.204 15.674 1.00 93.00 168 GLN A C 1
ATOM 1368 O O . GLN A 1 168 ? -0.434 7.471 16.360 1.00 93.00 168 GLN A O 1
ATOM 1373 N N . ASP A 1 169 ? 1.402 6.228 15.984 1.00 91.19 169 ASP A N 1
ATOM 1374 C CA . ASP A 1 169 ? 1.189 5.306 17.105 1.00 91.19 169 ASP A CA 1
ATOM 1375 C C . ASP A 1 169 ? 1.084 6.057 18.450 1.00 91.19 169 ASP A C 1
ATOM 1377 O O . ASP A 1 169 ? 0.197 5.778 19.258 1.00 91.19 169 ASP A O 1
ATOM 1381 N N . ILE A 1 170 ? 1.934 7.069 18.673 1.00 93.88 170 ILE A N 1
ATOM 1382 C CA . ILE A 1 170 ? 1.898 7.911 19.884 1.00 93.88 170 ILE A CA 1
ATOM 1383 C C . ILE A 1 170 ? 0.606 8.738 19.963 1.00 93.88 170 ILE A C 1
ATOM 1385 O O . ILE A 1 170 ? 0.006 8.854 21.038 1.00 93.88 170 ILE A O 1
ATOM 1389 N N . VAL A 1 171 ? 0.183 9.336 18.845 1.00 94.94 171 VAL A N 1
ATOM 1390 C CA . VAL A 1 171 ? -1.030 10.166 18.786 1.00 94.94 171 VAL A CA 1
ATOM 1391 C C . VAL A 1 171 ? -2.272 9.313 19.016 1.00 94.94 171 VAL A C 1
ATOM 1393 O O . VAL A 1 171 ? -3.101 9.689 19.843 1.00 94.94 171 VAL A O 1
ATOM 1396 N N . PHE A 1 172 ? -2.385 8.159 18.351 1.00 90.88 172 PHE A N 1
ATOM 1397 C CA . PHE A 1 172 ? -3.505 7.240 18.550 1.00 90.88 172 PHE A CA 1
ATOM 1398 C C . PHE A 1 172 ? -3.555 6.727 19.991 1.00 90.88 172 PHE A C 1
ATOM 1400 O O . PHE A 1 172 ? -4.595 6.851 20.631 1.00 90.88 172 PHE A O 1
ATOM 1407 N N . GLY A 1 173 ? -2.422 6.291 20.554 1.00 90.19 173 GLY A N 1
ATOM 1408 C CA . GLY A 1 173 ? -2.367 5.866 21.956 1.00 90.19 173 GLY A CA 1
ATOM 1409 C C . GLY A 1 173 ? -2.766 6.974 22.940 1.00 90.19 173 GLY A C 1
ATOM 1410 O O . GLY A 1 173 ? -3.466 6.722 23.919 1.00 90.19 173 GLY A O 1
ATOM 1411 N N . SER A 1 174 ? -2.379 8.227 22.676 1.00 91.75 174 SER A N 1
ATOM 1412 C CA . SER A 1 174 ? -2.809 9.368 23.500 1.00 91.75 174 SER A CA 1
ATOM 1413 C C . SER A 1 174 ? -4.303 9.666 23.360 1.00 91.75 174 SER A C 1
ATOM 1415 O O . SER A 1 174 ? -4.952 10.000 24.352 1.00 91.75 174 SER A O 1
ATOM 1417 N N . LEU A 1 175 ? -4.856 9.542 22.151 1.00 89.81 175 LEU A N 1
ATOM 1418 C CA . LEU A 1 175 ? -6.272 9.780 21.882 1.00 89.81 175 LEU A CA 1
ATOM 1419 C C . LEU A 1 175 ? -7.153 8.720 22.555 1.00 89.81 175 LEU A C 1
ATOM 1421 O O . LEU A 1 175 ? -8.145 9.074 23.191 1.00 89.81 175 LEU A O 1
ATOM 1425 N N . ASP A 1 176 ? -6.748 7.451 22.493 1.00 88.38 176 ASP A N 1
ATOM 1426 C CA . ASP A 1 176 ? -7.424 6.347 23.181 1.00 88.38 176 ASP A CA 1
ATOM 1427 C C . ASP A 1 176 ? -7.407 6.553 24.698 1.00 88.38 176 ASP A C 1
ATOM 1429 O O . ASP A 1 176 ? -8.436 6.429 25.366 1.00 88.38 176 ASP A O 1
ATOM 1433 N N . ASN A 1 177 ? -6.258 6.946 25.257 1.00 86.31 177 ASN A N 1
ATOM 1434 C CA . ASN A 1 177 ? -6.141 7.258 26.681 1.00 86.31 177 ASN A CA 1
ATOM 1435 C C . ASN A 1 177 ? -7.060 8.415 27.093 1.00 86.31 177 ASN A C 1
ATOM 1437 O O . ASN A 1 177 ? -7.717 8.334 28.133 1.00 86.31 177 ASN A O 1
ATOM 1441 N N . LEU A 1 178 ? -7.147 9.470 26.278 1.00 88.12 178 LEU A N 1
ATOM 1442 C CA . LEU A 1 178 ? -8.035 10.602 26.536 1.00 88.12 178 LEU A CA 1
ATOM 1443 C C . LEU A 1 178 ? -9.513 10.194 26.455 1.00 88.12 178 LEU A C 1
ATOM 1445 O O . LEU A 1 178 ? -10.290 10.558 27.337 1.00 88.12 178 LEU A O 1
ATOM 1449 N N . GLY A 1 179 ? -9.896 9.408 25.446 1.00 86.69 179 GLY A N 1
ATOM 1450 C CA . GLY A 1 179 ? -11.261 8.897 25.292 1.00 86.69 179 GLY A CA 1
ATOM 1451 C C . GLY A 1 179 ? -11.677 7.993 26.456 1.00 86.69 179 GLY A C 1
ATOM 1452 O O . GLY A 1 179 ? -12.774 8.133 27.006 1.00 86.69 179 GLY A O 1
ATOM 1453 N N . ASN A 1 180 ? -10.770 7.124 26.905 1.00 84.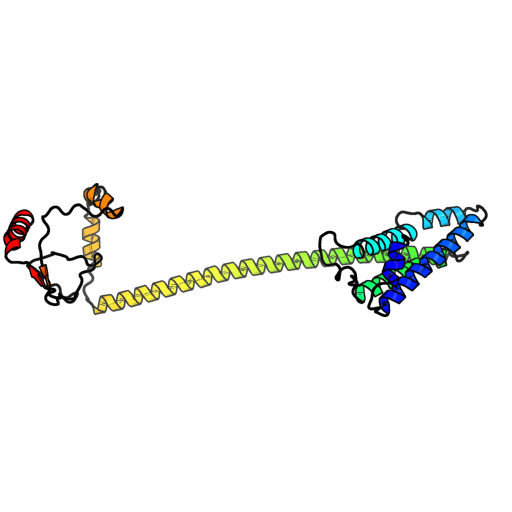00 180 ASN A N 1
ATOM 1454 C CA . ASN A 1 180 ? -10.981 6.275 28.074 1.00 84.00 180 ASN A CA 1
ATOM 1455 C C . ASN A 1 180 ? -11.108 7.099 29.359 1.00 84.00 180 ASN A C 1
ATOM 1457 O O . ASN A 1 180 ? -12.027 6.863 30.145 1.00 84.00 180 ASN A O 1
ATOM 1461 N N . ALA A 1 181 ? -10.239 8.093 29.562 1.00 84.19 181 ALA A N 1
ATOM 1462 C CA . ALA A 1 181 ? -10.304 8.988 30.714 1.00 84.19 181 ALA A CA 1
ATOM 1463 C C . ALA A 1 181 ? -11.615 9.789 30.737 1.00 84.19 181 ALA A C 1
ATOM 1465 O O . ALA A 1 181 ? -12.266 9.877 31.777 1.00 84.19 181 ALA A O 1
ATOM 1466 N N . GLN A 1 182 ? -12.051 10.305 29.586 1.00 86.00 182 GLN A N 1
ATOM 1467 C CA . GLN A 1 182 ? -13.319 11.019 29.455 1.00 86.00 182 GLN A CA 1
ATOM 1468 C C . GLN A 1 182 ? -14.516 10.107 29.749 1.00 86.00 182 GLN A C 1
ATOM 1470 O O . GLN A 1 182 ? -15.436 10.503 30.464 1.00 86.00 182 GLN A O 1
ATOM 1475 N N . THR A 1 183 ? -14.494 8.870 29.251 1.00 87.31 183 THR A N 1
ATOM 1476 C CA . THR A 1 183 ? -15.544 7.878 29.525 1.00 87.31 183 THR A CA 1
ATOM 1477 C C . THR A 1 183 ? -15.577 7.504 31.006 1.00 87.31 183 THR A C 1
ATOM 1479 O O . THR A 1 183 ? -16.652 7.395 31.596 1.00 87.31 183 THR A O 1
ATOM 1482 N N . ALA A 1 184 ? -14.412 7.330 31.636 1.00 84.75 184 ALA A N 1
ATOM 1483 C CA . ALA A 1 184 ? -14.306 7.058 33.065 1.00 84.75 184 ALA A CA 1
ATOM 1484 C C . ALA A 1 184 ? -14.843 8.226 33.909 1.00 84.75 184 ALA A C 1
ATOM 1486 O O . ALA A 1 184 ? -15.541 7.989 34.895 1.00 84.75 184 ALA A O 1
ATOM 1487 N N . ASP A 1 185 ? -14.577 9.468 33.500 1.00 88.00 185 ASP A N 1
ATOM 1488 C CA . ASP A 1 185 ? -15.106 10.674 34.143 1.00 88.00 185 ASP A CA 1
ATOM 1489 C C . ASP A 1 185 ? -16.632 10.787 33.988 1.00 88.00 185 ASP A C 1
ATOM 1491 O O . ASP A 1 185 ? -17.348 11.033 34.957 1.00 88.00 185 ASP A O 1
ATOM 1495 N N . GLN A 1 186 ? -17.167 10.514 32.793 1.00 86.19 186 GLN A N 1
ATOM 1496 C CA . GLN A 1 186 ? -18.615 10.465 32.570 1.00 86.19 186 GLN A CA 1
ATOM 1497 C C . GLN A 1 186 ? -19.291 9.377 33.409 1.00 86.19 186 GLN A C 1
ATOM 1499 O O . GLN A 1 186 ? -20.307 9.643 34.050 1.00 86.19 186 GLN A O 1
ATOM 1504 N N . ARG A 1 187 ? -18.715 8.168 33.456 1.00 84.75 187 ARG A N 1
ATOM 1505 C CA . ARG A 1 187 ? -19.209 7.082 34.315 1.00 84.75 187 ARG A CA 1
ATOM 1506 C C . ARG A 1 187 ? -19.212 7.494 35.782 1.00 84.75 187 ARG A C 1
ATOM 1508 O O . ARG A 1 187 ? -20.195 7.228 36.463 1.00 84.75 187 ARG A O 1
ATOM 1515 N N . ARG A 1 188 ? -18.160 8.175 36.253 1.00 84.25 188 ARG A N 1
ATOM 1516 C CA . ARG A 1 188 ? -18.085 8.702 37.624 1.00 84.25 188 ARG A CA 1
ATOM 1517 C C . ARG A 1 188 ? -19.239 9.658 37.914 1.00 84.25 188 ARG A C 1
ATOM 1519 O O . ARG A 1 188 ? -19.963 9.444 38.874 1.00 84.25 188 ARG A O 1
ATOM 1526 N N . LYS A 1 189 ? -19.467 10.643 37.039 1.00 87.75 189 LYS A N 1
ATOM 1527 C CA . LYS A 1 189 ? -20.555 11.626 37.186 1.00 87.75 189 LYS A CA 1
ATOM 1528 C C . LYS A 1 189 ? -21.937 10.975 37.218 1.00 87.75 189 LYS A C 1
ATOM 1530 O O . LYS A 1 189 ? -22.790 11.400 37.988 1.00 87.75 189 LYS A O 1
ATOM 1535 N N . ILE A 1 190 ? -22.162 9.955 36.385 1.00 86.06 190 ILE A N 1
ATOM 1536 C CA . ILE A 1 190 ? -23.417 9.190 36.389 1.00 86.06 190 ILE A CA 1
ATOM 1537 C C . ILE A 1 190 ? -23.570 8.425 37.707 1.00 86.06 190 ILE A C 1
ATOM 1539 O O . ILE A 1 190 ? -24.641 8.469 38.303 1.00 86.06 190 ILE A O 1
ATOM 1543 N N . LEU A 1 191 ? -22.518 7.746 38.173 1.00 81.62 191 LEU A N 1
ATOM 1544 C CA . LEU A 1 191 ? -22.550 7.005 39.436 1.00 81.62 191 LEU A CA 1
ATOM 1545 C C . LEU A 1 191 ? -22.838 7.929 40.624 1.00 81.62 191 LEU A C 1
ATOM 1547 O O . LEU A 1 191 ? -23.740 7.622 41.398 1.00 81.62 191 LEU A O 1
ATOM 1551 N N . ASP A 1 192 ? -22.163 9.079 40.701 1.00 85.06 192 ASP A N 1
ATOM 1552 C CA . ASP A 1 192 ? -22.377 10.081 41.753 1.00 85.06 192 ASP A CA 1
ATOM 1553 C C . ASP A 1 192 ? -23.810 10.646 41.732 1.00 85.06 192 ASP A C 1
ATOM 1555 O O . ASP A 1 192 ? -24.374 10.955 42.782 1.00 85.06 192 ASP A O 1
ATOM 1559 N N . TRP A 1 193 ? -24.423 10.767 40.545 1.00 89.25 193 TRP A N 1
ATOM 1560 C CA . TRP A 1 193 ? -25.826 11.174 40.405 1.00 89.25 193 TRP A CA 1
ATOM 1561 C C . TRP A 1 193 ? -26.804 10.101 40.901 1.00 89.25 193 TRP A C 1
ATOM 1563 O O . TRP A 1 193 ? -27.793 10.438 41.549 1.00 89.25 193 TRP A O 1
ATOM 1573 N N . ILE A 1 194 ? -26.541 8.822 40.606 1.00 87.94 194 ILE A N 1
ATOM 1574 C CA . ILE A 1 194 ? -27.404 7.707 41.027 1.00 87.94 194 ILE A CA 1
ATOM 1575 C C . ILE A 1 194 ? -27.324 7.512 42.542 1.00 87.94 194 ILE A C 1
ATOM 1577 O O . ILE A 1 194 ? -28.352 7.327 43.193 1.00 87.94 194 ILE A O 1
ATOM 1581 N N . THR A 1 195 ? -26.116 7.529 43.111 1.00 82.25 195 THR A N 1
ATOM 1582 C CA . THR A 1 195 ? -25.939 7.444 44.559 1.00 82.25 195 THR A CA 1
ATOM 1583 C C . THR A 1 195 ? -24.644 8.125 45.011 1.00 82.25 195 THR A C 1
ATOM 1585 O O . THR A 1 195 ? -23.574 7.833 44.481 1.00 82.25 195 THR A O 1
ATOM 1588 N N . PRO A 1 196 ? -24.687 8.970 46.056 1.00 75.88 196 PRO A N 1
ATOM 1589 C CA . PRO A 1 196 ? -23.475 9.506 46.677 1.00 75.88 196 PRO A CA 1
ATOM 1590 C C . PRO A 1 196 ? -22.669 8.449 47.453 1.00 75.88 196 PRO A C 1
ATOM 1592 O O . PRO A 1 196 ? -21.572 8.735 47.931 1.00 75.88 196 PRO A O 1
ATOM 1595 N N . MET A 1 197 ? -23.230 7.252 47.664 1.00 76.31 197 MET A N 1
ATOM 1596 C CA . MET A 1 197 ? -22.603 6.193 48.455 1.00 76.31 197 MET A CA 1
ATOM 1597 C C . MET A 1 197 ? -21.547 5.434 47.644 1.00 76.31 197 MET A C 1
ATOM 1599 O O . MET A 1 197 ? -21.841 4.811 46.628 1.00 76.31 197 MET A O 1
ATOM 1603 N N . ASN A 1 198 ? -20.305 5.441 48.129 1.00 70.38 198 ASN A N 1
ATOM 1604 C CA . ASN A 1 198 ? -19.202 4.700 47.527 1.00 70.38 198 ASN A CA 1
ATOM 1605 C C . ASN A 1 198 ? -19.030 3.332 48.207 1.00 70.38 198 ASN A C 1
ATOM 1607 O O . ASN A 1 198 ? -18.428 3.242 49.274 1.00 70.38 198 ASN A O 1
ATOM 1611 N N . PHE A 1 199 ? -19.507 2.267 47.560 1.00 74.19 199 PHE A N 1
ATOM 1612 C CA . PHE A 1 199 ? -19.409 0.887 48.063 1.00 74.19 199 PHE A CA 1
ATOM 1613 C C . PHE A 1 199 ? -18.091 0.183 47.709 1.00 74.19 199 PHE A C 1
ATOM 1615 O O . PHE A 1 199 ? -17.920 -0.993 48.017 1.00 74.19 199 PHE A O 1
ATOM 1622 N N . THR A 1 200 ? -17.147 0.873 47.056 1.00 76.69 200 THR A N 1
ATOM 1623 C CA . THR A 1 200 ? -15.904 0.247 46.568 1.00 76.69 200 THR A CA 1
ATOM 1624 C C . THR A 1 200 ? -15.072 -0.317 47.718 1.00 76.69 200 THR A C 1
ATOM 1626 O O . THR A 1 200 ? -14.555 -1.423 47.614 1.00 76.69 200 THR A O 1
ATOM 1629 N N . SER A 1 201 ? -14.978 0.416 48.833 1.00 75.19 201 SER A N 1
ATOM 1630 C CA . SER A 1 201 ? -14.214 -0.022 50.009 1.00 75.19 201 SER A CA 1
ATOM 1631 C C . SER A 1 201 ? -14.810 -1.281 50.636 1.00 75.19 201 SER A 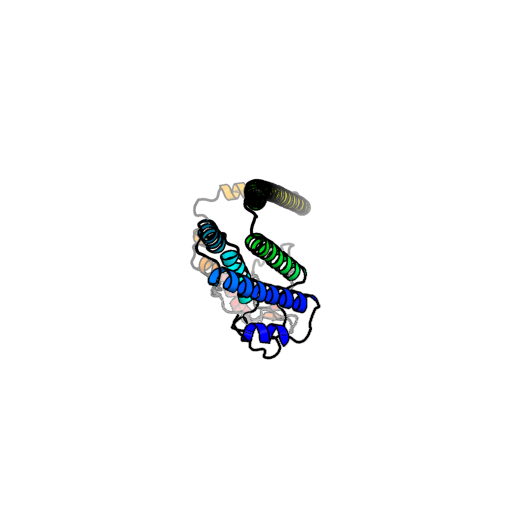C 1
ATOM 1633 O O . SER A 1 201 ? -14.074 -2.210 50.959 1.00 75.19 201 SER A O 1
ATOM 1635 N N . ASP A 1 202 ? -16.136 -1.331 50.766 1.00 78.44 202 ASP A N 1
ATOM 1636 C CA . ASP A 1 202 ? -16.835 -2.483 51.339 1.00 78.44 202 ASP A CA 1
ATOM 1637 C C . ASP A 1 202 ? -16.726 -3.692 50.409 1.00 78.44 202 ASP A C 1
ATOM 1639 O O . ASP A 1 202 ? -16.415 -4.799 50.843 1.00 78.44 202 ASP A O 1
ATOM 1643 N N . GLN A 1 203 ? -16.898 -3.481 49.101 1.00 81.19 203 GLN A N 1
ATOM 1644 C CA . GLN A 1 203 ? -16.737 -4.528 48.100 1.00 81.19 203 GLN A CA 1
ATOM 1645 C C . GLN A 1 203 ? -15.309 -5.088 48.090 1.00 81.19 203 GLN A C 1
ATOM 1647 O O . GLN A 1 203 ? -15.132 -6.304 48.058 1.00 81.19 203 GLN A O 1
ATOM 1652 N N . GLU A 1 204 ? -14.286 -4.233 48.141 1.00 82.44 204 GLU A N 1
ATOM 1653 C CA . GLU A 1 204 ? -12.895 -4.675 48.232 1.00 82.44 204 GLU A CA 1
ATOM 1654 C C . GLU A 1 204 ? -12.604 -5.438 49.523 1.00 82.44 204 GLU A C 1
ATOM 1656 O O . GLU A 1 204 ? -11.884 -6.433 49.478 1.00 82.44 204 GLU A O 1
ATOM 1661 N N . ASP A 1 205 ? -13.136 -4.993 50.664 1.00 84.44 205 ASP A N 1
ATOM 1662 C CA . ASP A 1 205 ? -12.995 -5.717 51.929 1.00 84.44 205 ASP A CA 1
ATOM 1663 C C . ASP A 1 205 ? -13.644 -7.104 51.837 1.00 84.44 205 ASP A C 1
ATOM 1665 O O . ASP A 1 205 ? -13.019 -8.114 52.166 1.00 84.44 205 ASP A O 1
ATOM 1669 N N . HIS A 1 206 ? -14.858 -7.189 51.287 1.00 82.31 206 HIS A N 1
ATOM 1670 C CA . HIS A 1 206 ? -15.541 -8.461 51.054 1.00 82.31 206 HIS A CA 1
ATOM 1671 C C . HIS A 1 206 ? -14.760 -9.382 50.110 1.00 82.31 206 HIS A C 1
ATOM 1673 O O . HIS A 1 206 ? -14.629 -10.573 50.397 1.00 82.31 206 HIS A O 1
ATOM 1679 N N . LEU A 1 207 ? -14.188 -8.844 49.029 1.00 82.19 207 LEU A N 1
ATOM 1680 C CA . LEU A 1 207 ? -13.365 -9.611 48.092 1.00 82.19 207 LEU A CA 1
ATOM 1681 C C . LEU A 1 207 ? -12.051 -10.084 48.730 1.00 82.19 207 LEU A C 1
ATOM 1683 O O . LEU A 1 207 ? -11.669 -11.236 48.543 1.00 82.19 207 LEU A O 1
ATOM 1687 N N . LYS A 1 208 ? -11.379 -9.242 49.528 1.00 83.00 208 LYS A N 1
ATOM 1688 C CA . LYS A 1 208 ? -10.143 -9.602 50.257 1.00 83.00 208 LYS A CA 1
ATOM 1689 C C . LYS A 1 208 ? -10.369 -10.710 51.286 1.00 83.00 208 LYS A C 1
ATOM 1691 O O . LYS A 1 208 ? -9.432 -11.421 51.637 1.00 83.00 208 LYS A O 1
ATOM 1696 N N . ARG A 1 209 ? -11.601 -10.863 51.771 1.00 85.19 209 ARG A N 1
ATOM 1697 C CA . ARG A 1 209 ? -11.990 -11.888 52.750 1.00 85.19 209 ARG A CA 1
ATOM 1698 C C . ARG A 1 209 ? -12.379 -13.223 52.110 1.00 85.19 209 ARG A C 1
ATOM 1700 O O . ARG A 1 209 ? -12.585 -14.194 52.842 1.00 85.19 209 ARG A O 1
ATOM 1707 N N . LEU A 1 210 ? -12.451 -13.296 50.777 1.00 84.31 210 LEU A N 1
ATOM 1708 C CA . LEU A 1 210 ? -12.692 -14.548 50.064 1.00 84.31 210 LEU A CA 1
ATOM 1709 C C . LEU A 1 210 ? -11.535 -15.520 50.297 1.00 84.31 210 LEU A C 1
ATOM 1711 O O . LEU A 1 210 ? -10.365 -15.188 50.118 1.00 84.31 210 LEU A O 1
ATOM 1715 N N . GLN A 1 211 ? -11.873 -16.746 50.684 1.00 85.06 211 GLN A N 1
ATOM 1716 C CA . GLN A 1 211 ? -10.881 -17.802 50.833 1.00 85.06 211 GLN A CA 1
ATOM 1717 C C . GLN A 1 211 ? -10.481 -18.348 49.453 1.00 85.06 211 GLN A C 1
ATOM 1719 O O . GLN A 1 211 ? -11.338 -18.433 48.564 1.00 85.06 211 GLN A O 1
ATOM 1724 N N . PRO A 1 212 ? -9.217 -18.757 49.253 1.00 81.25 212 PRO A N 1
ATOM 1725 C CA . PRO A 1 212 ? -8.796 -19.443 48.033 1.00 81.25 212 PRO A CA 1
ATOM 1726 C C . PRO A 1 212 ? -9.716 -20.635 47.720 1.00 81.25 212 PRO A C 1
ATOM 1728 O O . PRO A 1 212 ? -10.029 -21.425 48.608 1.00 81.25 212 PRO A O 1
ATOM 1731 N N . GLY A 1 213 ? -10.180 -20.745 46.472 1.00 81.56 213 GLY A N 1
ATOM 1732 C CA . GLY A 1 213 ? -11.142 -21.771 46.042 1.00 81.56 213 GLY A CA 1
ATOM 1733 C C . GLY A 1 213 ? -12.623 -21.408 46.246 1.00 81.56 213 GLY A C 1
ATOM 1734 O O . GLY A 1 213 ? -13.505 -22.155 45.815 1.00 81.56 213 GLY A O 1
ATOM 1735 N N . THR A 1 214 ? -12.940 -20.253 46.846 1.00 82.31 214 THR A N 1
ATOM 1736 C CA . THR A 1 214 ? -14.333 -19.779 46.947 1.00 82.31 214 THR A CA 1
ATOM 1737 C C . THR A 1 214 ? -14.900 -19.521 45.550 1.00 82.31 214 THR A C 1
ATOM 1739 O O . THR A 1 214 ? -14.312 -18.790 44.759 1.00 82.31 214 THR A O 1
ATOM 1742 N N . GLY A 1 215 ? -16.041 -20.136 45.234 1.00 81.25 215 GLY A N 1
ATOM 1743 C CA . GLY A 1 215 ? -16.686 -20.049 43.918 1.00 81.25 215 GLY A CA 1
ATOM 1744 C C . GLY A 1 215 ? -16.105 -20.993 42.861 1.00 81.25 215 GLY A C 1
ATOM 1745 O O . GLY A 1 215 ? -16.780 -21.264 41.874 1.00 81.25 215 GLY A O 1
ATOM 1746 N N . GLN A 1 216 ? -14.921 -21.572 43.085 1.00 84.12 216 GLN A N 1
ATOM 1747 C CA . GLN A 1 216 ? -14.313 -22.526 42.155 1.00 84.12 216 GLN A CA 1
ATOM 1748 C C . GLN A 1 216 ? -15.167 -23.793 42.011 1.00 84.12 216 GLN A C 1
ATOM 1750 O O . GLN A 1 216 ? -15.399 -24.241 40.898 1.00 84.12 216 GLN A O 1
ATOM 1755 N N . TRP A 1 217 ? -15.765 -24.277 43.105 1.00 86.00 217 TRP A N 1
ATOM 1756 C CA . TRP A 1 217 ? -16.714 -25.400 43.087 1.00 86.00 217 TRP A CA 1
ATOM 1757 C C . TRP A 1 217 ? -17.940 -25.160 42.189 1.00 86.00 217 TRP A C 1
ATOM 1759 O O . TRP A 1 217 ? -18.474 -26.104 41.614 1.00 86.00 217 TRP A O 1
ATOM 1769 N N . LEU A 1 218 ? -18.392 -23.906 42.063 1.00 86.44 218 LEU A N 1
ATOM 1770 C CA . LEU A 1 218 ? -19.508 -23.539 41.195 1.00 86.44 218 LEU A CA 1
ATOM 1771 C C . LEU A 1 218 ? -19.027 -23.426 39.750 1.00 86.44 218 LEU A C 1
ATOM 1773 O O . LEU A 1 218 ? -19.641 -24.000 38.855 1.00 86.44 218 LEU A O 1
ATOM 1777 N N . LEU A 1 219 ? -17.919 -22.714 39.532 1.00 88.12 219 LEU A N 1
ATOM 1778 C CA . LEU A 1 219 ? -17.361 -22.475 38.203 1.00 88.12 219 LEU A CA 1
ATOM 1779 C C . LEU A 1 219 ? -16.865 -23.761 37.535 1.00 88.12 219 LEU A C 1
ATOM 1781 O O . LEU A 1 219 ? -16.939 -23.869 36.318 1.00 88.12 219 LEU A O 1
ATOM 1785 N N . GLU A 1 220 ? -16.381 -24.732 38.302 1.00 88.56 220 GLU A N 1
ATOM 1786 C CA . GLU A 1 220 ? -15.931 -26.039 37.809 1.00 88.56 220 GLU A CA 1
ATOM 1787 C C . GLU A 1 220 ? -17.050 -27.081 37.766 1.00 88.56 220 GLU A C 1
ATOM 1789 O O . GLU A 1 220 ? -16.840 -28.167 37.231 1.00 88.56 220 GLU A O 1
ATOM 1794 N N . SER A 1 221 ? -18.238 -26.773 38.298 1.00 88.25 221 SER A N 1
ATOM 1795 C CA . SER A 1 221 ? -19.362 -27.704 38.244 1.00 88.25 221 SER A CA 1
ATOM 1796 C C . SER A 1 221 ? -19.740 -28.020 36.796 1.00 88.25 221 SER A C 1
ATOM 1798 O O . SER A 1 221 ? -19.795 -27.133 35.936 1.00 88.25 221 SER A O 1
ATOM 1800 N N . ASP A 1 222 ? -20.067 -29.285 36.534 1.00 84.00 222 ASP A N 1
ATOM 1801 C CA . ASP A 1 222 ? -20.493 -29.738 35.206 1.00 84.00 222 ASP A CA 1
ATOM 1802 C C . ASP A 1 222 ? -21.713 -28.956 34.697 1.00 84.00 222 ASP A C 1
ATOM 1804 O O . ASP A 1 222 ? -21.832 -28.685 33.503 1.00 84.00 222 ASP A O 1
ATOM 1808 N N . GLN A 1 223 ? -22.581 -28.527 35.619 1.00 78.75 223 GLN A N 1
ATOM 1809 C CA . GLN A 1 223 ? -23.767 -27.714 35.347 1.00 78.75 223 GLN A CA 1
ATOM 1810 C C . GLN A 1 223 ? -23.394 -26.326 34.813 1.00 78.75 223 GLN A C 1
ATOM 1812 O O . GLN A 1 223 ? -23.888 -25.913 33.763 1.00 78.75 223 GLN A O 1
ATOM 1817 N N . PHE A 1 224 ? -22.488 -25.616 35.493 1.00 80.00 224 PHE A N 1
ATOM 1818 C CA . PHE A 1 224 ? -22.043 -24.292 35.056 1.00 80.00 224 PHE A CA 1
ATOM 1819 C C . PHE A 1 224 ? -21.232 -24.370 33.759 1.00 80.00 224 PHE A C 1
ATOM 1821 O O . PHE A 1 224 ? -21.438 -23.582 32.838 1.00 80.00 224 PHE A O 1
ATOM 1828 N N . GLN A 1 225 ? -20.344 -25.356 33.648 1.00 86.62 225 GLN A N 1
ATOM 1829 C CA . GLN A 1 225 ? -19.537 -25.575 32.451 1.00 86.62 225 GLN A CA 1
ATOM 1830 C C . GLN A 1 225 ? -20.383 -25.989 31.238 1.00 86.62 225 GLN A C 1
ATOM 1832 O O . GLN A 1 225 ? -20.079 -25.593 30.111 1.00 86.62 225 GLN A O 1
ATOM 1837 N N . GLY A 1 226 ? -21.459 -26.751 31.452 1.00 81.69 226 GLY A N 1
ATOM 1838 C CA . GLY A 1 226 ? -22.481 -27.019 30.442 1.00 81.69 226 GLY A CA 1
ATOM 1839 C C . GLY A 1 226 ? -23.169 -25.735 29.978 1.00 81.69 226 GLY A C 1
ATOM 1840 O O . GLY A 1 226 ? -23.179 -25.446 28.780 1.00 81.69 226 GLY A O 1
ATOM 1841 N N . TRP A 1 227 ? -23.653 -24.916 30.917 1.00 82.19 227 TRP A N 1
ATOM 1842 C CA . TRP A 1 227 ? -24.286 -23.629 30.607 1.00 82.19 227 TRP A CA 1
ATOM 1843 C C . TRP A 1 227 ? -23.377 -22.703 29.780 1.00 82.19 227 TRP A C 1
ATOM 1845 O O . TRP A 1 227 ? -23.810 -22.181 28.753 1.00 82.19 227 TRP A O 1
ATOM 1855 N N . VAL A 1 228 ? -22.096 -22.564 30.149 1.00 81.56 228 VAL A N 1
ATOM 1856 C CA . VAL A 1 228 ? -21.115 -21.757 29.391 1.00 81.56 228 VAL A CA 1
ATOM 1857 C C . VAL A 1 228 ? -20.940 -22.262 27.955 1.00 81.56 228 VAL A C 1
ATOM 1859 O O . VAL A 1 228 ? -20.752 -21.466 27.036 1.00 81.56 228 VAL A O 1
ATOM 1862 N N . ARG A 1 229 ? -21.010 -23.581 27.739 1.00 84.06 229 ARG A N 1
ATOM 1863 C CA . ARG A 1 229 ? -20.901 -24.205 26.410 1.00 84.06 229 ARG A CA 1
ATOM 1864 C C . ARG A 1 229 ? -22.205 -24.182 25.606 1.00 84.06 229 ARG A C 1
ATOM 1866 O O . ARG A 1 229 ? -22.219 -24.680 24.484 1.00 84.06 229 ARG A O 1
ATOM 1873 N N . GLY A 1 230 ? -23.272 -23.595 26.147 1.00 73.88 230 GLY A N 1
ATOM 1874 C CA . GLY A 1 230 ? -24.545 -23.411 25.453 1.00 73.88 230 GLY A CA 1
ATOM 1875 C C . GLY A 1 230 ? -25.519 -24.583 25.569 1.00 73.88 230 GLY A C 1
ATOM 1876 O O . GLY A 1 230 ? -26.520 -24.587 24.859 1.00 73.88 230 GLY A O 1
ATOM 1877 N N . SER A 1 231 ? -25.275 -25.567 26.443 1.00 72.00 231 SER A N 1
ATOM 1878 C CA . SER A 1 231 ? -26.321 -26.532 26.796 1.00 72.00 231 SER A CA 1
ATOM 1879 C C . SER A 1 231 ? -27.261 -25.890 27.813 1.00 72.00 231 SER A C 1
ATOM 1881 O O . SER A 1 231 ? -26.828 -25.542 28.915 1.00 72.00 231 SER A O 1
ATOM 1883 N N . GLU A 1 232 ? -28.531 -25.718 27.448 1.00 65.31 232 GLU A N 1
ATOM 1884 C CA . GLU A 1 232 ? -29.558 -25.282 28.392 1.00 65.31 232 GLU A CA 1
ATOM 1885 C C . GLU A 1 232 ? -29.698 -26.349 29.491 1.00 65.31 232 GLU A C 1
ATOM 1887 O O . GLU A 1 232 ? -29.815 -27.535 29.168 1.00 65.31 232 GLU A O 1
ATOM 1892 N N . PRO A 1 233 ? -29.591 -25.983 30.780 1.00 64.38 233 PRO A N 1
ATOM 1893 C CA . PRO A 1 233 ? -29.724 -26.954 31.856 1.00 64.38 233 PRO A CA 1
ATOM 1894 C C . PRO A 1 233 ? -31.123 -27.576 31.830 1.00 64.38 233 PRO A C 1
ATOM 1896 O O . PRO A 1 233 ? -32.109 -26.881 31.584 1.00 64.38 233 PRO A O 1
ATOM 1899 N N . GLU A 1 234 ? -31.215 -28.879 32.105 1.00 66.31 234 GLU A N 1
ATOM 1900 C CA . GLU A 1 234 ? -32.509 -29.553 32.214 1.00 66.31 234 GLU A CA 1
ATOM 1901 C C . GLU A 1 234 ? -33.357 -28.868 33.293 1.00 66.31 234 GLU A C 1
ATOM 1903 O O . GLU A 1 234 ? -32.953 -28.747 34.454 1.00 66.31 234 GLU A O 1
ATOM 1908 N N . LEU A 1 235 ? -34.538 -28.392 32.898 1.00 67.38 235 LEU A N 1
ATOM 1909 C CA . LEU A 1 235 ? -35.495 -27.797 33.821 1.00 67.38 235 LEU A CA 1
ATOM 1910 C C . LEU A 1 235 ? -35.972 -28.890 34.786 1.00 67.38 235 LEU A C 1
ATOM 1912 O O . LEU A 1 235 ? -36.636 -29.843 34.391 1.00 67.38 235 LEU A O 1
ATOM 1916 N N . GLY A 1 236 ? -35.622 -28.760 36.066 1.00 68.88 236 GLY A N 1
ATOM 1917 C CA . GLY A 1 236 ? -35.917 -29.763 37.100 1.00 68.88 236 GLY A CA 1
ATOM 1918 C C . GLY A 1 236 ? -37.367 -29.782 37.604 1.00 68.88 236 GLY A C 1
ATOM 1919 O O . GLY A 1 236 ? -37.651 -30.448 38.600 1.00 68.88 236 GLY A O 1
ATOM 1920 N N . LEU A 1 237 ? -38.265 -29.026 36.969 1.00 74.38 237 LEU A N 1
ATOM 1921 C CA . LEU A 1 237 ? -39.668 -28.864 37.345 1.00 74.38 237 LEU A CA 1
ATOM 1922 C C . LEU A 1 237 ? -40.568 -29.065 36.127 1.00 74.38 237 LEU A C 1
ATOM 1924 O O . LEU A 1 237 ? -40.182 -28.755 35.000 1.00 74.38 237 LEU A O 1
ATOM 1928 N N . ALA A 1 238 ? -41.776 -29.576 36.365 1.00 77.44 238 ALA A N 1
ATOM 1929 C CA . ALA A 1 238 ? -42.767 -29.735 35.312 1.00 77.44 238 ALA A CA 1
ATOM 1930 C C . ALA A 1 238 ? -43.182 -28.360 34.746 1.00 77.44 238 ALA A C 1
ATOM 1932 O O . ALA A 1 238 ? -43.282 -27.390 35.504 1.00 77.44 238 ALA A O 1
ATOM 1933 N N . PRO A 1 239 ? -43.421 -28.255 33.427 1.00 80.62 239 PRO A N 1
ATOM 1934 C CA . PRO A 1 239 ? -43.860 -27.006 32.820 1.00 80.62 239 PRO A CA 1
ATOM 1935 C C . PRO A 1 239 ? -45.247 -26.606 33.337 1.00 80.62 239 PRO A C 1
ATOM 1937 O O . PRO A 1 239 ? -46.123 -27.454 33.501 1.00 80.62 239 PRO A O 1
ATOM 1940 N N . ILE A 1 240 ? -45.448 -25.302 33.537 1.00 79.38 240 ILE A N 1
ATOM 1941 C CA . ILE A 1 240 ? -46.733 -24.702 33.919 1.00 79.38 240 ILE A CA 1
ATOM 1942 C C . ILE A 1 240 ? -47.299 -23.882 32.763 1.00 79.38 240 ILE A C 1
ATOM 1944 O O . ILE A 1 240 ? -46.555 -23.295 31.972 1.00 79.38 240 ILE A O 1
ATOM 1948 N N . ARG A 1 241 ? -48.623 -23.801 32.669 1.00 82.62 241 ARG A N 1
ATOM 1949 C CA . ARG A 1 241 ? -49.318 -23.003 31.659 1.00 82.62 241 ARG A CA 1
ATOM 1950 C C . ARG A 1 241 ? -49.672 -21.631 32.215 1.00 82.62 241 ARG A C 1
ATOM 1952 O O . ARG A 1 241 ? -50.189 -21.493 33.325 1.00 82.62 241 ARG A O 1
ATOM 1959 N N . VAL A 1 242 ? -49.435 -20.608 31.400 1.00 77.50 242 VAL A N 1
ATOM 1960 C CA . VAL A 1 242 ? -49.756 -19.214 31.713 1.00 77.50 242 VAL A CA 1
ATOM 1961 C C . VAL A 1 242 ? -50.767 -18.703 30.696 1.00 77.50 242 VAL A C 1
ATOM 1963 O O . VAL A 1 242 ? -50.546 -18.793 29.491 1.00 77.50 242 VAL A O 1
ATOM 1966 N N . ALA A 1 243 ? -51.875 -18.152 31.184 1.00 78.44 243 ALA A N 1
ATOM 1967 C CA . ALA A 1 243 ? -52.817 -17.395 30.376 1.00 78.44 243 ALA A CA 1
ATOM 1968 C C . ALA A 1 243 ? -52.331 -15.946 30.276 1.00 78.44 243 ALA A C 1
ATOM 1970 O O . ALA A 1 243 ? -52.301 -15.234 31.284 1.00 78.44 243 ALA A O 1
ATOM 1971 N N . LEU A 1 244 ? -51.936 -15.522 29.076 1.00 79.19 244 LEU A N 1
ATOM 1972 C CA . LEU A 1 244 ? -51.489 -14.154 28.823 1.00 79.19 244 LEU A CA 1
ATOM 1973 C C . LEU A 1 244 ? -52.674 -13.185 28.815 1.00 79.19 244 LEU A C 1
ATOM 1975 O O . LEU A 1 244 ? -53.790 -13.550 28.443 1.00 79.19 244 LEU A O 1
ATOM 1979 N N . HIS A 1 245 ? -52.444 -11.948 29.254 1.00 76.75 245 HIS A N 1
ATOM 1980 C CA . HIS A 1 245 ? -53.478 -10.910 29.222 1.00 76.75 245 HIS A CA 1
ATOM 1981 C C . HIS A 1 245 ? -53.782 -10.431 27.798 1.00 76.75 245 HIS A C 1
ATOM 1983 O O . HIS A 1 245 ? -54.930 -10.092 27.510 1.00 76.75 245 HIS A O 1
ATOM 1989 N N . GLU A 1 246 ? -52.781 -10.448 26.918 1.00 75.75 246 GLU A N 1
ATOM 1990 C CA . GLU A 1 246 ? -52.932 -10.172 25.493 1.00 75.75 246 GLU A CA 1
ATOM 1991 C C . GLU A 1 246 ? -52.753 -11.482 24.706 1.00 75.75 246 GLU A C 1
ATOM 1993 O O . GLU A 1 246 ? -51.679 -12.080 24.755 1.00 75.75 246 GLU A O 1
ATOM 1998 N N . PRO A 1 247 ? -53.797 -11.973 24.013 1.00 62.50 247 PRO A N 1
ATOM 1999 C CA . PRO A 1 247 ? -53.780 -13.295 23.382 1.00 62.50 247 PRO A CA 1
ATOM 2000 C C . PRO A 1 247 ? -52.837 -13.409 22.171 1.00 62.50 247 PRO A C 1
ATOM 2002 O O . PRO A 1 247 ? -52.494 -14.527 21.796 1.00 62.50 247 PRO A O 1
ATOM 2005 N N . ASP A 1 248 ? -52.410 -12.282 21.588 1.00 67.75 248 ASP A N 1
ATOM 2006 C CA . ASP A 1 248 ? -51.508 -12.234 20.426 1.00 67.75 248 ASP A CA 1
ATOM 2007 C C . ASP A 1 248 ? -50.033 -11.991 20.803 1.00 67.75 248 ASP A C 1
ATOM 2009 O O . ASP A 1 248 ? -49.170 -11.946 19.923 1.00 67.75 248 ASP A O 1
ATOM 2013 N N . ASP A 1 249 ? -49.722 -11.825 22.093 1.00 63.25 249 ASP A N 1
ATOM 2014 C CA . ASP A 1 249 ? -48.354 -11.573 22.542 1.00 63.25 249 ASP A CA 1
ATOM 2015 C C . ASP A 1 249 ? -47.594 -12.903 22.674 1.00 63.25 249 ASP A C 1
ATOM 2017 O O . ASP A 1 249 ? -47.984 -13.804 23.417 1.00 63.25 249 ASP A O 1
ATOM 2021 N N . ILE A 1 250 ? -46.513 -13.064 21.910 1.00 62.50 250 ILE A N 1
ATOM 2022 C CA . ILE A 1 250 ? -45.712 -14.293 21.898 1.00 62.50 250 ILE A CA 1
ATOM 2023 C C . ILE A 1 250 ? -44.458 -14.040 22.724 1.00 62.50 250 ILE A C 1
ATOM 2025 O O . ILE A 1 250 ? -43.568 -13.292 22.310 1.00 62.50 250 ILE A O 1
ATOM 2029 N N . ILE A 1 251 ? -44.348 -14.724 23.866 1.00 64.50 251 ILE A N 1
ATOM 2030 C CA . ILE A 1 251 ? -43.098 -14.785 24.626 1.00 64.50 251 ILE A CA 1
ATOM 2031 C C . ILE A 1 251 ? -42.075 -15.508 23.753 1.00 64.50 251 ILE A C 1
ATOM 2033 O O . ILE A 1 251 ? -42.140 -16.720 23.550 1.00 64.50 251 ILE A O 1
ATOM 2037 N N . ARG A 1 252 ? -41.141 -14.743 23.192 1.00 61.56 252 ARG A N 1
ATOM 2038 C CA . ARG A 1 252 ? -40.056 -15.293 22.380 1.00 61.56 252 ARG A CA 1
ATOM 2039 C C . ARG A 1 252 ? -39.156 -16.163 23.249 1.00 61.56 252 ARG A C 1
ATOM 2041 O O . ARG A 1 252 ? -38.967 -15.841 24.415 1.00 61.56 252 ARG A O 1
ATOM 2048 N N . GLU A 1 253 ? -38.541 -17.189 22.671 1.00 57.41 253 GLU A N 1
ATOM 2049 C CA . GLU A 1 253 ? -37.607 -18.105 23.355 1.00 57.41 253 GLU A CA 1
ATOM 2050 C C . GLU A 1 253 ? -36.466 -17.371 24.092 1.00 57.41 253 GLU A C 1
ATOM 2052 O O . GLU A 1 253 ? -36.036 -17.761 25.173 1.00 57.41 253 GLU A O 1
ATOM 2057 N N . GLU A 1 254 ? -36.036 -16.232 23.551 1.00 54.84 254 GLU A N 1
ATOM 2058 C CA . GLU A 1 254 ? -35.048 -15.318 24.140 1.00 54.84 254 GLU A CA 1
ATOM 2059 C C . GLU A 1 254 ? -35.532 -14.573 25.405 1.00 54.84 254 GLU A C 1
ATOM 2061 O O . GLU A 1 254 ? -34.729 -13.988 26.138 1.00 54.84 254 GLU A O 1
ATOM 2066 N N . SER A 1 255 ? -36.832 -14.613 25.700 1.00 56.78 255 SER A N 1
ATOM 2067 C CA . SER A 1 255 ? -37.453 -13.964 26.857 1.00 56.78 255 SER A CA 1
ATOM 2068 C C . SER A 1 255 ? -37.332 -14.866 28.086 1.00 56.78 255 SER A C 1
ATOM 2070 O O . SER A 1 255 ? -38.135 -15.767 28.322 1.00 56.78 255 SER A O 1
ATOM 2072 N N . ARG A 1 256 ? -36.309 -14.621 28.905 1.00 54.94 256 ARG A N 1
ATOM 2073 C CA . ARG A 1 256 ? -36.099 -15.330 30.174 1.00 54.94 256 ARG A CA 1
ATOM 2074 C C . ARG A 1 256 ? -37.109 -14.835 31.216 1.00 54.94 256 ARG A C 1
ATOM 2076 O O . ARG A 1 256 ? -36.991 -13.713 31.706 1.00 54.94 256 ARG A O 1
ATOM 2083 N N . VAL A 1 257 ? -38.085 -15.668 31.579 1.00 54.25 257 VAL A N 1
ATOM 2084 C CA . VAL A 1 257 ? -38.973 -15.402 32.722 1.00 54.25 257 VAL A CA 1
ATOM 2085 C C . VAL A 1 257 ? -38.191 -15.677 34.005 1.00 54.25 257 VAL A C 1
ATOM 2087 O O . VAL A 1 257 ? -37.798 -16.809 34.279 1.00 54.25 257 VAL A O 1
ATOM 2090 N N . ASN A 1 258 ? -37.919 -14.626 34.775 1.00 48.59 258 ASN A N 1
ATOM 2091 C CA . ASN A 1 258 ? -37.197 -14.725 36.037 1.00 48.59 258 ASN A CA 1
ATOM 2092 C C . ASN A 1 258 ? -38.191 -14.849 37.203 1.00 48.59 258 ASN A C 1
ATOM 2094 O O . ASN A 1 258 ? -38.954 -13.923 37.465 1.00 48.59 258 ASN A O 1
ATOM 2098 N N . TYR A 1 259 ? -38.154 -15.972 37.924 1.00 48.66 259 TYR A N 1
ATOM 2099 C CA . TYR A 1 259 ? -38.966 -16.209 39.127 1.00 48.66 259 TYR A CA 1
ATOM 2100 C C . TYR A 1 259 ? -38.334 -15.642 40.412 1.00 48.66 259 TYR A C 1
ATOM 2102 O O . TYR A 1 259 ? -38.740 -15.993 41.521 1.00 48.66 259 TYR A O 1
ATOM 2110 N N . SER A 1 260 ? -37.319 -14.780 40.309 1.00 40.91 260 SER A N 1
ATOM 2111 C CA . SER A 1 260 ? -36.652 -14.239 41.487 1.00 40.91 260 SER A CA 1
ATOM 2112 C C . SER A 1 260 ? -37.588 -13.340 42.301 1.00 40.91 260 SER A C 1
ATOM 2114 O O . SER A 1 260 ? -37.871 -12.211 41.907 1.00 40.91 260 SER A O 1
ATOM 2116 N N . ARG A 1 261 ? -37.914 -13.836 43.502 1.00 46.09 261 ARG A N 1
ATOM 2117 C CA . ARG A 1 261 ? -38.290 -13.104 44.724 1.00 46.09 261 ARG A CA 1
ATOM 2118 C C . ARG A 1 261 ? -39.757 -12.676 44.832 1.00 46.09 261 ARG A C 1
ATOM 2120 O O . ARG A 1 261 ? -40.126 -11.550 44.525 1.00 46.09 261 ARG A O 1
ATOM 2127 N N . LEU A 1 262 ? -40.545 -13.540 45.479 1.00 40.78 262 LEU A N 1
ATOM 2128 C CA . LEU A 1 262 ? -41.919 -13.309 45.960 1.00 40.78 262 LEU A CA 1
ATOM 2129 C C . LEU A 1 262 ? -42.092 -12.100 46.917 1.00 40.78 262 LEU A C 1
ATOM 2131 O O . LEU A 1 262 ? -43.213 -11.824 47.334 1.00 40.78 262 LEU A O 1
ATOM 2135 N N . VAL A 1 263 ? -41.022 -11.383 47.299 1.00 38.16 263 VAL A N 1
ATOM 2136 C CA . VAL A 1 263 ? -41.075 -10.401 48.404 1.00 38.16 263 VAL A CA 1
ATOM 2137 C C . VAL A 1 263 ? -40.245 -9.121 48.225 1.00 38.16 263 VAL A C 1
ATOM 2139 O O . VAL A 1 263 ? -40.152 -8.339 49.168 1.00 38.16 263 VAL A O 1
ATOM 2142 N N . THR A 1 264 ? -39.636 -8.842 47.066 1.00 36.16 264 THR A N 1
ATOM 2143 C CA . THR A 1 264 ? -38.792 -7.633 46.925 1.00 36.16 264 THR A CA 1
ATOM 2144 C C . THR A 1 264 ? -39.125 -6.833 45.670 1.00 36.16 264 THR A C 1
ATOM 2146 O O . THR A 1 264 ? -38.850 -7.258 44.554 1.00 36.16 264 THR A O 1
ATOM 2149 N N . VAL A 1 265 ? -39.703 -5.645 45.867 1.00 35.34 265 VAL A N 1
ATOM 2150 C CA . VAL A 1 265 ? -39.849 -4.621 44.825 1.00 35.34 265 VAL A CA 1
ATOM 2151 C C . VAL A 1 265 ? -38.511 -3.893 44.706 1.00 35.34 265 VAL A C 1
ATOM 2153 O O . VAL A 1 265 ? -38.211 -3.006 45.504 1.00 35.34 265 VAL A O 1
ATOM 2156 N N . GLU A 1 266 ? -37.687 -4.273 43.732 1.00 38.53 266 GLU A N 1
ATOM 2157 C CA . GLU A 1 266 ? -36.561 -3.445 43.299 1.00 38.53 266 GLU A CA 1
ATOM 2158 C C . GLU A 1 266 ? -37.048 -2.439 42.247 1.00 38.53 266 GLU A C 1
ATOM 2160 O O . GLU A 1 266 ? -37.750 -2.783 41.298 1.00 38.53 266 GLU A O 1
ATOM 2165 N N . TYR A 1 267 ? -36.677 -1.171 42.420 1.00 39.53 267 TYR A N 1
ATOM 2166 C CA . TYR A 1 267 ? -37.052 -0.048 41.553 1.00 39.53 267 TYR A CA 1
ATOM 2167 C C . TYR A 1 267 ? -36.277 -0.020 40.222 1.00 39.53 267 TYR A C 1
ATOM 2169 O O . TYR A 1 267 ? -35.911 1.048 39.741 1.00 39.53 267 TYR A O 1
ATOM 2177 N N . ASN A 1 268 ? -36.024 -1.173 39.599 1.00 39.66 268 ASN A N 1
ATOM 2178 C CA . ASN A 1 268 ? -35.408 -1.225 38.279 1.00 39.66 268 ASN A CA 1
ATOM 2179 C C . ASN A 1 268 ? -36.113 -2.234 37.372 1.00 39.66 268 ASN A C 1
ATOM 2181 O O . ASN A 1 268 ? -36.181 -3.421 37.666 1.00 39.66 268 ASN A O 1
ATOM 2185 N N . ILE A 1 269 ? -36.544 -1.708 36.220 1.00 42.38 269 ILE A N 1
ATOM 2186 C CA . ILE A 1 269 ? -37.244 -2.365 35.109 1.00 42.38 269 ILE A CA 1
ATOM 2187 C C . ILE A 1 269 ? -38.744 -2.549 35.389 1.00 42.38 269 ILE A C 1
ATOM 2189 O O . ILE A 1 269 ? -39.162 -3.120 36.387 1.00 42.38 269 ILE A O 1
ATOM 2193 N N . LYS A 1 270 ? -39.579 -2.007 34.493 1.00 41.16 270 LYS A N 1
ATOM 2194 C CA . LYS A 1 270 ? -41.042 -2.137 34.526 1.00 41.16 270 LYS A CA 1
ATOM 2195 C C . LYS A 1 270 ? -41.421 -3.615 34.681 1.00 41.16 270 LYS A C 1
ATOM 2197 O O . LYS A 1 270 ? -41.262 -4.379 33.734 1.00 41.16 270 LYS A O 1
ATOM 2202 N N . VAL A 1 271 ? -41.943 -4.008 35.842 1.00 47.03 271 VAL A N 1
ATOM 2203 C CA . VAL A 1 271 ? -42.562 -5.326 36.020 1.00 47.03 271 VAL A CA 1
ATOM 2204 C C . VAL A 1 271 ? -43.893 -5.294 35.274 1.00 47.03 271 VAL A C 1
ATOM 2206 O O . VAL A 1 271 ? -44.876 -4.735 35.759 1.00 47.03 271 VAL A O 1
ATOM 2209 N N . LEU A 1 272 ? -43.911 -5.820 34.050 1.00 52.81 272 LEU A N 1
ATOM 2210 C CA . LEU A 1 272 ? -45.149 -6.040 33.311 1.00 52.81 272 LEU A CA 1
ATOM 2211 C C . LEU A 1 272 ? -45.765 -7.361 33.772 1.00 52.81 272 LEU A C 1
ATOM 2213 O O . LEU A 1 272 ? -45.149 -8.419 33.668 1.00 52.81 272 LEU A O 1
ATOM 2217 N N . SER A 1 273 ? -46.994 -7.295 34.280 1.00 57.06 273 SER A N 1
ATOM 2218 C CA . SER A 1 273 ? -47.811 -8.486 34.504 1.00 57.06 273 SER A CA 1
ATOM 2219 C C . SER A 1 273 ? -48.273 -8.998 33.144 1.00 57.06 273 SER A C 1
ATOM 2221 O O . SER A 1 273 ? -49.181 -8.426 32.551 1.00 57.06 273 SER A O 1
ATOM 2223 N N . ILE A 1 274 ? -47.626 -10.045 32.640 1.00 63.84 274 ILE A N 1
ATOM 2224 C CA . ILE A 1 274 ? -47.886 -10.609 31.305 1.00 63.84 274 ILE A CA 1
ATOM 2225 C C . ILE A 1 274 ? -49.061 -11.596 31.282 1.00 63.84 274 ILE A C 1
ATOM 2227 O O . ILE A 1 274 ? -49.622 -11.864 30.224 1.00 63.84 274 ILE A O 1
ATOM 2231 N N . GLY A 1 275 ? -49.479 -12.117 32.439 1.00 73.75 275 GLY A N 1
ATOM 2232 C CA . GLY A 1 275 ? -50.536 -13.121 32.522 1.00 73.75 275 GLY A CA 1
ATOM 2233 C C . GLY A 1 275 ? -50.716 -13.714 33.917 1.00 73.75 275 GLY A C 1
ATOM 2234 O O . GLY A 1 275 ? -50.198 -13.189 34.903 1.00 73.75 275 GLY A O 1
ATOM 2235 N N . ARG A 1 276 ? -51.455 -14.826 34.000 1.00 76.62 276 ARG A N 1
ATOM 2236 C CA . ARG A 1 276 ? -51.677 -15.600 35.235 1.00 76.62 276 ARG A CA 1
ATOM 2237 C C . ARG A 1 276 ? -51.471 -17.091 34.991 1.00 76.62 276 ARG A C 1
ATOM 2239 O O . ARG A 1 276 ? -51.841 -17.593 33.935 1.00 76.62 276 ARG A O 1
ATOM 2246 N N . VAL A 1 277 ? -50.916 -17.793 35.978 1.00 81.31 277 VAL A N 1
ATOM 2247 C CA . VAL A 1 277 ? -50.836 -19.261 35.959 1.00 81.31 277 VAL A CA 1
ATOM 2248 C C . VAL A 1 277 ? -52.253 -19.834 35.978 1.00 81.31 277 VAL A C 1
ATOM 2250 O O . VAL A 1 277 ? -53.114 -19.334 36.711 1.00 81.31 277 VAL A O 1
ATOM 2253 N N . LEU A 1 278 ? -52.499 -20.845 35.145 1.00 81.31 278 LEU A N 1
ATOM 2254 C CA . LEU A 1 278 ? -53.781 -21.540 35.117 1.00 81.31 278 LEU A CA 1
ATOM 2255 C C . LEU A 1 278 ? -54.050 -22.240 36.446 1.00 81.31 278 LEU A C 1
ATOM 2257 O O . LEU A 1 278 ? -53.139 -22.768 37.083 1.00 81.31 278 LEU A O 1
ATOM 2261 N N . SER A 1 279 ? -55.318 -22.250 36.859 1.00 80.69 279 SER A N 1
ATOM 2262 C CA . SER A 1 279 ? -55.677 -22.757 38.178 1.00 80.69 279 SER A CA 1
ATOM 2263 C C . SER A 1 279 ? -55.324 -24.230 38.375 1.00 80.69 279 SER A C 1
ATOM 2265 O O . SER A 1 279 ? -55.020 -24.625 39.494 1.00 80.69 279 SER A O 1
ATOM 2267 N N . GLU A 1 280 ? -55.323 -25.015 37.295 1.00 88.25 280 GLU A N 1
ATOM 2268 C CA . GLU A 1 280 ? -55.004 -26.442 37.326 1.00 88.25 280 GLU A CA 1
ATOM 2269 C C . GLU A 1 280 ? -53.514 -26.739 37.556 1.00 88.25 280 GLU A C 1
ATOM 2271 O O . GLU A 1 280 ? -53.179 -27.852 37.946 1.00 88.25 280 GLU A O 1
ATOM 2276 N N . ASP A 1 281 ? -52.626 -25.763 37.333 1.00 86.12 281 ASP A N 1
ATOM 2277 C CA . ASP A 1 281 ? -51.174 -25.949 37.454 1.00 86.12 281 ASP A CA 1
ATOM 2278 C C . ASP A 1 281 ? -50.619 -25.371 38.776 1.00 86.12 281 ASP A C 1
ATOM 2280 O O . ASP A 1 281 ? -49.408 -25.398 39.005 1.00 86.12 281 ASP A O 1
ATOM 2284 N N . TRP A 1 282 ? -51.479 -24.862 39.674 1.00 82.62 282 TRP A N 1
ATOM 2285 C CA . TRP A 1 282 ? -51.051 -24.298 40.967 1.00 82.62 282 TRP A CA 1
ATOM 2286 C C . TRP A 1 282 ? -50.418 -25.316 41.908 1.00 82.62 282 TRP A C 1
ATOM 2288 O O . TRP A 1 282 ? -49.552 -24.930 42.692 1.00 82.62 282 TRP A O 1
ATOM 2298 N N . ASP A 1 283 ? -50.793 -26.590 41.817 1.00 83.38 283 ASP A N 1
ATOM 2299 C CA . ASP A 1 283 ? -50.182 -27.644 42.633 1.00 83.38 283 ASP A CA 1
ATOM 2300 C C . ASP A 1 283 ? -48.692 -27.794 42.278 1.00 83.38 283 ASP A C 1
ATOM 2302 O O . ASP A 1 283 ? -47.843 -27.838 43.160 1.00 83.38 283 ASP A O 1
ATOM 2306 N N . ILE A 1 284 ? -48.350 -27.714 40.984 1.00 83.38 284 ILE A N 1
ATOM 2307 C CA . ILE A 1 284 ? -46.961 -27.754 40.494 1.00 83.38 284 ILE A CA 1
ATOM 2308 C C . ILE A 1 284 ? -46.169 -26.546 41.009 1.00 83.38 284 ILE A C 1
ATOM 2310 O O . ILE A 1 284 ? -45.009 -26.676 41.402 1.00 83.38 284 ILE A O 1
ATOM 2314 N N . VAL A 1 285 ? -46.787 -25.360 41.003 1.00 77.56 285 VAL A N 1
ATOM 2315 C CA . VAL A 1 285 ? -46.162 -24.134 41.521 1.00 77.56 285 VAL A CA 1
ATOM 2316 C C . VAL A 1 285 ? -45.940 -24.235 43.027 1.00 77.56 285 VAL A C 1
ATOM 2318 O O . VAL A 1 285 ? -44.872 -23.864 43.503 1.00 77.56 285 VAL A O 1
ATOM 2321 N N . THR A 1 286 ? -46.920 -24.748 43.764 1.00 79.44 286 THR A N 1
ATOM 2322 C CA . THR A 1 286 ? -46.848 -24.902 45.223 1.00 79.44 286 THR A CA 1
ATOM 2323 C C . THR A 1 286 ? -45.754 -25.893 45.602 1.00 79.44 286 THR A C 1
ATOM 2325 O O . THR A 1 286 ? -44.862 -25.536 46.364 1.00 79.44 286 THR A O 1
ATOM 2328 N N . ASP A 1 287 ? -45.726 -27.066 44.966 1.00 81.62 287 ASP A N 1
ATOM 2329 C CA . ASP A 1 287 ? -44.687 -28.080 45.174 1.00 81.62 287 ASP A CA 1
ATOM 2330 C C . ASP A 1 287 ? -43.281 -27.549 44.852 1.00 81.62 287 ASP A C 1
ATOM 2332 O O . ASP A 1 287 ? -42.304 -27.863 45.535 1.00 81.62 287 ASP A O 1
ATOM 2336 N N . ALA A 1 288 ? -43.155 -26.735 43.800 1.00 78.00 288 ALA A N 1
ATOM 2337 C CA . ALA A 1 288 ? -41.896 -26.098 43.438 1.00 78.00 288 ALA A CA 1
ATOM 2338 C C . ALA A 1 288 ? -41.457 -25.049 44.467 1.00 78.00 288 ALA A C 1
ATOM 2340 O O . ALA A 1 288 ? -40.276 -24.993 44.812 1.00 78.00 288 ALA A O 1
ATOM 2341 N N . VAL A 1 289 ? -42.383 -24.219 44.950 1.00 75.12 289 VAL A N 1
ATOM 2342 C CA . VAL A 1 289 ? -42.097 -23.226 45.988 1.00 75.12 289 VAL A CA 1
ATOM 2343 C C . VAL A 1 289 ? -41.667 -23.940 47.265 1.00 75.12 289 VAL A C 1
ATOM 2345 O O . VAL A 1 289 ? -40.557 -23.694 47.713 1.00 75.12 289 VAL A O 1
ATOM 2348 N N . ASP A 1 290 ? -42.443 -24.902 47.759 1.00 79.38 290 ASP A N 1
ATOM 2349 C CA . ASP A 1 290 ? -42.150 -25.632 49.002 1.00 79.38 290 ASP A CA 1
ATOM 2350 C C . ASP A 1 290 ? -40.825 -26.414 48.956 1.00 79.38 290 ASP A C 1
ATOM 2352 O O . ASP A 1 290 ? -40.192 -26.668 49.982 1.00 79.38 290 ASP A O 1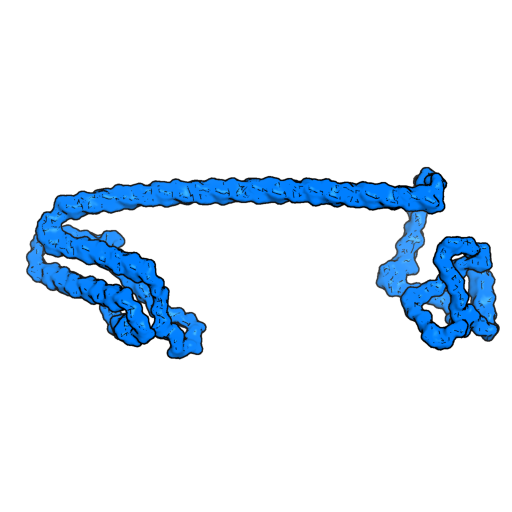
ATOM 2356 N N . LYS A 1 291 ? -40.389 -26.832 47.763 1.00 74.25 291 LYS A N 1
ATOM 2357 C CA . LYS A 1 291 ? -39.134 -27.570 47.581 1.00 74.25 291 LYS A CA 1
ATOM 2358 C C . LYS A 1 291 ? -37.898 -26.669 47.536 1.00 74.25 291 LYS A C 1
ATOM 2360 O O . LYS A 1 291 ? -36.811 -27.127 47.898 1.00 74.25 291 LYS A O 1
ATOM 2365 N N . TYR A 1 292 ? -38.025 -25.447 47.022 1.00 66.19 292 TYR A N 1
ATOM 2366 C CA . TYR A 1 292 ? -36.882 -24.585 46.691 1.00 66.19 292 TYR A CA 1
ATOM 2367 C C . TYR A 1 292 ? -36.841 -23.258 47.467 1.00 66.19 292 TYR A C 1
ATOM 2369 O O . TYR A 1 292 ? -35.834 -22.553 47.367 1.00 66.19 292 TYR A O 1
ATOM 2377 N N . TRP A 1 293 ? -37.886 -22.930 48.230 1.00 55.97 293 TRP A N 1
ATOM 2378 C CA . TRP A 1 293 ? -38.019 -21.736 49.070 1.00 55.97 293 TRP A CA 1
ATOM 2379 C C . TRP A 1 293 ? -38.432 -22.110 50.493 1.00 55.97 293 TRP A C 1
ATOM 2381 O O . TRP A 1 293 ? -37.961 -21.405 51.416 1.00 55.97 293 TRP A O 1
#

Secondary structure (DSSP, 8-state):
--HHHHHHHHH-SS--HHHHHHHHHHHHHHHHHHHHHHHHHHS---HHHHHHHHHHHSTT-HHHHHHHHHHHHHHHHS--TT---TTTTT-----HHHHHHHHHHHHHHHHHHHHHHSTT-HHHHHHHHHHHHHHHHHHHHHHHHHHHHHHHHHHHHHHHHHHHHHHHHHHHHHHHHHHHHHHHHHHHHHHHHH-S---HHHHHHHHHTPPTTTTHHHHTSHHHHHHHTTPPPP--S----EEESSTT----TT-------TT---SSS-----EEE-GGGHHHHHHHHHHH-

Foldseek 3Di:
DPVVVVVLLVPQPDDDVLSVLLSVLVVVVVVLVVVVVVCLVPPDDDPLSVVLVCQQPDPPHLVVLVVVLVVVVVVQLDPDPDDPDPPVNRDDRDDPVRSVVSSVSSVVSVVVSVLSVVDPNPPVVVVVVVVVVVVVVVVVVVVVVVVVVVVVVVVVVVVVVVVVVVVVVVVVVVVVVVVVVVVVVVVVVVVCVVDVDDCPVVVVVVVVPDDPCVCVCVCPDPQNVCVVVPNDDPDPADDFDWDFPDPPDDCDPPNDDDPPDPPDDDPDDDPDPGTGTDPVCVVRVVVVVVVPD

Radius of gyration: 48.07 Å; chains: 1; bounding box: 103×42×108 Å